Protein AF-A0A395IK95-F1 (afdb_monomer)

Solvent-accessible surface area (backbone atoms only — not comparable to full-atom values): 22994 Å² total; per-residue (Å²): 134,73,78,72,60,59,60,53,51,54,54,53,49,52,52,52,52,51,53,52,53,52,54,58,61,70,61,69,69,80,79,83,83,80,87,84,86,84,89,83,83,86,77,92,73,93,72,86,91,81,80,90,78,80,88,78,91,69,95,73,76,92,74,75,84,72,72,95,80,84,84,88,86,81,88,81,88,83,81,87,83,90,83,92,77,78,93,74,94,72,92,83,76,60,28,53,68,49,52,43,52,51,28,38,55,55,28,71,77,38,96,85,55,56,23,66,60,52,37,53,52,53,51,53,57,72,66,62,79,61,56,71,69,61,45,49,51,53,49,39,72,71,72,32,84,89,48,48,70,58,52,52,53,48,64,76,39,42,69,47,32,51,55,43,34,67,75,70,65,66,84,63,82,80,67,86,83,59,74,86,64,52,76,68,53,48,52,52,51,51,54,49,50,52,50,48,62,74,66,52,78,79,73,81,83,77,77,75,73,71,86,83,56,99,84,69,88,75,95,68,87,76,69,89,67,76,39,102,84,71,62,64,84,80,75,63,90,77,51,46,77,49,83,52,100,89,50,75,48,75,50,73,65,82,78,79,81,80,75,79,56,92,93,62,71,65,41,44,38,87,79,44,29,24,66,55,39,65,69,50,65,92,54,66,53,44,53,74,61,37,35,68,43,40,66,50,36,50,72,46,92,65,91,80,87,85,90,71,64,89,89,59,48,66,67,59,42,52,47,36,38,51,50,33,63,49,36,79,41,28,46,69,43,43,88,83,38,54,82,49,76,77,71,41,75,65,128

InterPro domains:
  IPR011545 DEAD/DEAH-box helicase domain [PF00270] (288-333)
  IPR027417 P-loop containing nucleoside triphosphate hydrolase [G3DSA:3.40.50.300] (262-347)
  IPR027417 P-loop containing nucleoside triphosphate hydrolase [SSF52540] (281-329)
  IPR041094 Brr2, N-terminal helicase PWI domain [PF18149] (96-166)
  IPR050474 Helicase Hel308/SKI2-like [PTHR47961] (183-328)

Nearest PDB structures (foldseek):
  8h6e-assembly1_5D  TM=3.690E-01  e=1.701E-11  Homo sapiens
  7bdk-assembly1_B  TM=9.097E-01  e=9.186E-06  Homo sapiens
  7bdj-assembly1_B  TM=8.813E-01  e=5.781E-06  Homo sapiens
  4f93-assembly1_B  TM=9.088E-01  e=4.385E-05  Homo sapiens
  8ro0-assembly1_B  TM=5.214E-01  e=6.406E-07  Caenorhabditis elegans

Secondary structure (DSSP, 8-state):
--THHHHHHHHHHHHHHHHHHHHHHHT-PPP---S--------------------------TTTT-------------------------S----HHHHHHHHHHHHHHSSSS-HHHHHHHHHHHHHS---HHHHHHHHHHHH-GGGHHHHHHHHHTHHHHHHHHHTT-----S-TTS----HHHHHHHHHHHHHHHHHSPPPP---------TT---S--------TTS---PPPTT-EEEE-SS-EEEEPPPPPPPPPPTT--PPBGGGS-HHHHHHTTT-SB--HHHHHHHHHHHH----------TTS-HHHHHHHHHHHHHHTTEES-TTT-TT----EE--

Organism: NCBI:txid38457

Foldseek 3Di:
DDPVVVVVVVVVVVVVVVVVVVVVVVVPDDDPDDDDDDDDDDDDDDDDPDDDDDDDDDDDDPPPPDDPDDDDDDDDDDDDDDDDDDDDDDDDQPELVVQLVVLCVLCVVDDDDHSVVLSVVLLVLLPPPDDLVVSLVVNCVSSHPVVSVVSVVCSVCSVSHNVNCVVVPPPPDPPPVDDPDDPVRVVVVVVVVVVCVVPPDDDDPPPPPDDDDPQDDDPDPPDLDADPVRDDDDADPPWDWDDDPVDIDIRHDDDDDDDQPPPQDFAACLPFALLSVVVPPPDGTDDRLLSSCLCVQAVHPDDDDDDDDPPRPVVVSVVNNVSNVQQVQWPPRRVVHRPDNDIDGND

Structure (mmCIF, N/CA/C/O backbone):
data_AF-A0A395IK95-F1
#
_entry.id   AF-A0A395IK95-F1
#
loop_
_atom_site.group_PDB
_atom_site.id
_atom_site.type_symbol
_atom_site.label_atom_id
_atom_site.label_alt_id
_atom_site.label_comp_id
_atom_site.label_asym_id
_atom_site.label_entity_id
_atom_site.label_seq_id
_atom_site.pdbx_PDB_ins_code
_atom_site.Cartn_x
_atom_site.Cartn_y
_atom_site.Cartn_z
_atom_site.occupancy
_atom_site.B_iso_or_equiv
_atom_site.auth_seq_id
_atom_site.auth_comp_id
_atom_site.auth_asym_id
_atom_site.auth_atom_id
_atom_site.pdbx_PDB_model_num
ATOM 1 N N . MET A 1 1 ? 12.702 -42.101 -49.249 1.00 47.81 1 MET A N 1
ATOM 2 C CA . MET A 1 1 ? 11.513 -42.218 -48.380 1.00 47.81 1 MET A CA 1
ATOM 3 C C . MET A 1 1 ? 10.299 -42.182 -49.287 1.00 47.81 1 MET A C 1
ATOM 5 O O . MET A 1 1 ? 10.233 -41.310 -50.141 1.00 47.81 1 MET A O 1
ATOM 9 N N . SER A 1 2 ? 9.468 -43.216 -49.223 1.00 43.00 2 SER A N 1
ATOM 10 C CA . SER A 1 2 ? 8.470 -43.549 -50.244 1.00 43.00 2 SER A CA 1
ATOM 11 C C . SER A 1 2 ? 7.264 -42.591 -50.210 1.00 43.00 2 SER A C 1
ATOM 13 O O . SER A 1 2 ? 6.797 -42.281 -49.118 1.00 43.00 2 SER A O 1
ATOM 15 N N . PRO A 1 3 ? 6.710 -42.171 -51.362 1.00 55.38 3 PRO A N 1
ATOM 16 C CA . PRO A 1 3 ? 5.578 -41.231 -51.451 1.00 55.38 3 PRO A CA 1
ATOM 17 C C . PRO A 1 3 ? 4.252 -41.755 -50.861 1.00 55.38 3 PRO A C 1
ATOM 19 O O . PRO A 1 3 ? 3.306 -40.996 -50.695 1.00 55.38 3 PRO A O 1
ATOM 22 N N . SER A 1 4 ? 4.185 -43.031 -50.480 1.00 56.72 4 SER A N 1
ATOM 23 C CA . SER A 1 4 ? 2.992 -43.695 -49.941 1.00 56.72 4 SER A CA 1
ATOM 24 C C . SER A 1 4 ? 2.589 -43.264 -48.522 1.00 56.72 4 SER A C 1
ATOM 26 O O . SER A 1 4 ? 1.492 -43.588 -48.078 1.00 56.72 4 SER A O 1
ATOM 28 N N . THR A 1 5 ? 3.457 -42.577 -47.771 1.00 58.00 5 THR A N 1
ATOM 29 C CA . THR A 1 5 ? 3.150 -42.153 -46.390 1.00 58.00 5 THR A CA 1
ATOM 30 C C . THR A 1 5 ? 2.396 -40.827 -46.315 1.00 58.00 5 THR A C 1
ATOM 32 O O . THR A 1 5 ? 1.686 -40.606 -45.339 1.00 58.00 5 THR A O 1
ATOM 35 N N . LEU A 1 6 ? 2.533 -39.959 -47.326 1.00 56.84 6 LEU A N 1
ATOM 36 C CA . LEU A 1 6 ? 1.849 -38.660 -47.375 1.00 56.84 6 LEU A CA 1
ATOM 37 C C . LEU A 1 6 ? 0.362 -38.825 -47.715 1.00 56.84 6 LEU A C 1
ATOM 39 O O . LEU A 1 6 ? -0.476 -38.281 -47.003 1.00 56.84 6 LEU A O 1
ATOM 43 N N . ASP A 1 7 ? 0.038 -39.691 -48.680 1.00 65.94 7 ASP A N 1
ATOM 44 C CA . ASP A 1 7 ? -1.351 -40.051 -49.020 1.00 65.94 7 ASP A CA 1
ATOM 45 C C . ASP A 1 7 ? -2.121 -40.602 -47.806 1.00 65.94 7 ASP A C 1
ATOM 47 O O . ASP A 1 7 ? -3.286 -40.287 -47.578 1.00 65.94 7 ASP A O 1
ATOM 51 N N . SER A 1 8 ? -1.453 -41.400 -46.967 1.00 73.25 8 SER A N 1
ATOM 52 C CA . SER A 1 8 ? -2.062 -41.968 -45.757 1.00 73.25 8 SER A CA 1
ATOM 53 C C . SER A 1 8 ? -2.429 -40.892 -44.726 1.00 73.25 8 SER A C 1
ATOM 55 O O . SER A 1 8 ? -3.475 -40.979 -44.082 1.00 73.25 8 SER A O 1
ATOM 57 N N . ALA A 1 9 ? -1.600 -39.853 -44.587 1.00 77.50 9 ALA A N 1
ATOM 58 C CA . ALA A 1 9 ? -1.856 -38.750 -43.665 1.00 77.50 9 ALA A CA 1
ATOM 59 C C . ALA A 1 9 ? -3.003 -37.850 -44.155 1.00 77.50 9 ALA A C 1
ATOM 61 O O . ALA A 1 9 ? -3.848 -37.439 -43.356 1.00 77.50 9 ALA A O 1
ATOM 62 N N . GLU A 1 10 ? -3.082 -37.597 -45.463 1.00 77.94 10 GLU A N 1
ATOM 63 C CA . GLU A 1 10 ? -4.167 -36.813 -46.062 1.00 77.94 10 GLU A CA 1
ATOM 64 C C . GLU A 1 10 ? -5.523 -37.511 -45.914 1.00 77.94 10 GLU A C 1
ATOM 66 O O . GLU A 1 10 ? -6.506 -36.880 -45.519 1.00 77.94 10 GLU A O 1
ATOM 71 N N . VAL A 1 11 ? -5.572 -38.830 -46.128 1.00 84.19 11 VAL A N 1
ATOM 72 C CA . VAL A 1 11 ? -6.795 -39.626 -45.942 1.00 84.19 11 VAL A CA 1
ATOM 73 C C . VAL A 1 11 ? -7.242 -39.633 -44.475 1.00 84.19 11 VAL A C 1
ATOM 75 O O . VAL A 1 11 ? -8.433 -39.491 -44.190 1.00 84.19 11 VAL A O 1
ATOM 78 N N . GLN A 1 12 ? -6.305 -39.740 -43.526 1.00 83.75 12 GLN A N 1
ATOM 79 C CA . GLN A 1 12 ? -6.620 -39.676 -42.093 1.00 83.75 12 GLN A CA 1
ATOM 80 C C . GLN A 1 12 ? -7.169 -38.306 -41.681 1.00 83.75 12 GLN A C 1
ATOM 82 O O . GLN A 1 12 ? -8.135 -38.229 -40.918 1.00 83.75 12 GLN A O 1
ATOM 87 N N . TRP A 1 13 ? -6.593 -37.227 -42.210 1.00 82.06 13 TRP A N 1
ATOM 88 C CA . TRP A 1 13 ? -7.052 -35.871 -41.932 1.00 82.06 13 TRP A CA 1
ATOM 89 C C . TRP A 1 13 ? -8.446 -35.602 -42.514 1.00 82.06 13 TRP A C 1
ATOM 91 O O . TRP A 1 13 ? -9.318 -35.076 -41.819 1.00 82.06 13 TRP A O 1
ATOM 101 N N . GLN A 1 14 ? -8.705 -36.039 -43.750 1.00 88.62 14 GLN A N 1
ATOM 102 C CA . GLN A 1 14 ? -10.030 -35.917 -44.367 1.00 88.62 14 GLN A CA 1
ATOM 103 C C . GLN A 1 14 ? -11.101 -36.692 -43.587 1.00 88.62 14 GLN A C 1
ATOM 105 O O . GLN A 1 14 ? -12.208 -36.183 -43.394 1.00 88.62 14 GLN A O 1
ATOM 110 N N . ALA A 1 15 ? -10.768 -37.883 -43.079 1.00 89.44 15 ALA A N 1
ATOM 111 C CA . ALA A 1 15 ? -11.672 -38.673 -42.248 1.00 89.44 15 ALA A CA 1
ATOM 112 C C . ALA A 1 15 ? -12.005 -37.974 -40.914 1.00 89.44 15 ALA A C 1
ATOM 114 O O . ALA A 1 15 ? -13.172 -37.931 -40.519 1.00 89.44 15 ALA A O 1
ATOM 115 N N . GLN A 1 16 ? -11.014 -37.371 -40.245 1.00 87.62 16 GLN A N 1
ATOM 116 C CA . GLN A 1 16 ? -11.242 -36.601 -39.013 1.00 87.62 16 GLN A CA 1
ATOM 117 C C . GLN A 1 16 ? -12.107 -35.360 -39.254 1.00 87.62 16 GLN A C 1
ATOM 119 O O . GLN A 1 16 ? -13.012 -35.069 -38.472 1.00 87.62 16 GLN A O 1
ATOM 124 N N . LEU A 1 17 ? -11.873 -34.650 -40.358 1.00 89.69 17 LEU A N 1
ATOM 125 C CA 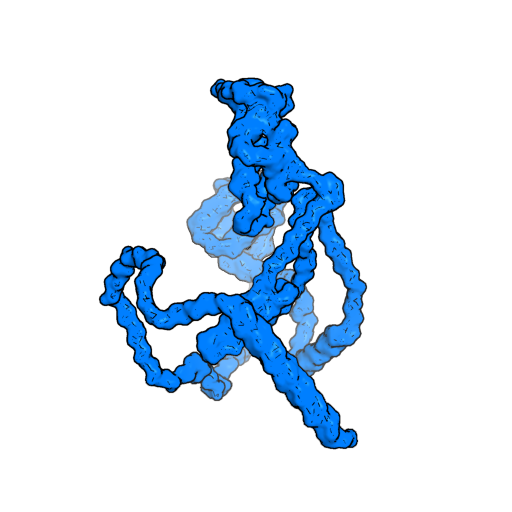. LEU A 1 17 ? -12.637 -33.457 -40.714 1.00 89.69 17 LEU A CA 1
ATOM 126 C C . LEU A 1 17 ? -14.100 -33.802 -41.033 1.00 89.69 17 LEU A C 1
ATOM 128 O O . LEU A 1 17 ? -15.011 -33.082 -40.618 1.00 89.69 17 LEU A O 1
ATOM 132 N N . ALA A 1 18 ? -14.341 -34.925 -41.715 1.00 89.00 18 ALA A N 1
ATOM 133 C CA . ALA A 1 18 ? -15.688 -35.432 -41.962 1.00 89.00 18 ALA A CA 1
ATOM 134 C C . ALA A 1 18 ? -16.415 -35.800 -40.655 1.00 89.00 18 ALA A C 1
ATOM 136 O O . ALA A 1 18 ? -17.564 -35.398 -40.472 1.00 89.00 18 ALA A O 1
ATOM 137 N N . ALA A 1 19 ? -15.731 -36.473 -39.722 1.00 88.75 19 ALA A N 1
ATOM 138 C CA . ALA A 1 19 ? -16.282 -36.823 -38.411 1.00 88.75 19 ALA A CA 1
ATOM 139 C C . ALA A 1 19 ? -16.603 -35.587 -37.547 1.00 88.75 19 ALA A C 1
ATOM 141 O O . ALA A 1 19 ? -17.621 -35.540 -36.858 1.00 88.75 19 ALA A O 1
ATOM 142 N N . MET A 1 20 ? -15.770 -34.544 -37.611 1.00 82.88 20 MET A N 1
ATOM 143 C CA . MET A 1 20 ? -16.030 -33.285 -36.909 1.00 82.88 20 MET A CA 1
ATOM 144 C C . MET A 1 20 ? -17.244 -32.548 -37.496 1.00 82.88 20 MET A C 1
ATOM 146 O O . MET A 1 20 ? -18.060 -32.004 -36.751 1.00 82.88 20 MET A O 1
ATOM 150 N N . LYS A 1 21 ? -17.401 -32.554 -38.827 1.00 83.62 21 LYS A N 1
ATOM 151 C CA . LYS A 1 21 ? -18.566 -31.960 -39.501 1.00 83.62 21 LYS A CA 1
ATOM 152 C C . LYS A 1 21 ? -19.865 -32.697 -39.179 1.00 83.62 21 LYS A C 1
ATOM 154 O O . LYS A 1 21 ? -20.878 -32.031 -38.979 1.00 83.62 21 LYS A O 1
ATOM 159 N N . SER A 1 22 ? -19.848 -34.029 -39.094 1.00 85.69 22 SER A N 1
ATOM 160 C CA . SER A 1 22 ? -21.034 -34.789 -38.678 1.00 85.69 22 SER A CA 1
ATOM 161 C C . SER A 1 22 ? -21.400 -34.509 -37.220 1.00 85.69 22 SER A C 1
ATOM 163 O O . SER A 1 22 ? -22.566 -34.263 -36.936 1.00 85.69 22 SER A O 1
ATOM 165 N N . ALA A 1 23 ? -20.414 -34.427 -36.318 1.00 81.00 23 ALA A N 1
ATOM 166 C CA . ALA A 1 23 ? -20.655 -34.079 -34.915 1.00 81.00 23 ALA A CA 1
ATOM 167 C C . ALA A 1 23 ? -21.243 -32.663 -34.749 1.00 81.00 23 ALA A C 1
ATOM 169 O O . ALA A 1 23 ? -22.158 -32.452 -33.956 1.00 81.00 23 ALA A O 1
ATOM 170 N N . LEU A 1 24 ? -20.768 -31.687 -35.533 1.00 74.94 24 LEU A N 1
ATOM 171 C CA . LEU A 1 24 ? -21.326 -30.329 -35.549 1.00 74.94 24 LEU A CA 1
ATOM 172 C C . LEU A 1 24 ? -22.762 -30.281 -36.087 1.00 74.94 24 LEU A C 1
ATOM 174 O O . LEU A 1 24 ? -23.562 -29.484 -35.600 1.00 74.94 24 LEU A O 1
ATOM 178 N N . ALA A 1 25 ? -23.098 -31.129 -37.063 1.00 77.25 25 ALA A N 1
ATOM 179 C CA . ALA A 1 25 ? -24.461 -31.242 -37.576 1.00 77.25 25 ALA A CA 1
ATOM 180 C C . ALA A 1 25 ? -25.417 -31.882 -36.550 1.00 77.25 25 ALA A C 1
ATOM 182 O O . ALA A 1 25 ? -26.569 -31.466 -36.449 1.00 77.25 25 ALA A O 1
ATOM 183 N N . GLU A 1 26 ? -24.939 -32.839 -35.748 1.00 78.00 26 GLU A N 1
ATOM 184 C CA . GLU A 1 26 ? -25.716 -33.449 -34.658 1.00 78.00 26 GLU A CA 1
ATOM 185 C C . GLU A 1 26 ? -26.013 -32.471 -33.510 1.00 78.00 26 GLU A C 1
ATOM 187 O O . GLU A 1 26 ? -27.042 -32.590 -32.847 1.00 78.00 26 GLU A O 1
ATOM 192 N N . LEU A 1 27 ? -25.153 -31.470 -33.300 1.00 74.12 27 LEU A N 1
ATOM 193 C CA . LEU A 1 27 ? -25.285 -30.487 -32.219 1.00 74.12 27 LEU A CA 1
ATOM 194 C C . LEU A 1 27 ? -26.405 -29.447 -32.422 1.00 74.12 27 LEU A C 1
ATOM 196 O O . LEU A 1 27 ? -26.653 -28.673 -31.502 1.00 74.12 27 LEU A O 1
ATOM 200 N N . ASN A 1 28 ? -27.092 -29.441 -33.576 1.00 64.44 28 ASN A N 1
ATOM 201 C CA . ASN A 1 28 ? -28.331 -28.693 -33.867 1.00 64.44 28 ASN A CA 1
ATOM 202 C C . ASN A 1 28 ? -28.391 -27.271 -33.253 1.00 64.44 28 ASN A C 1
ATOM 204 O O . ASN A 1 28 ? -29.378 -26.863 -32.635 1.00 64.44 28 ASN A O 1
ATOM 208 N N . LEU A 1 29 ? -27.293 -26.521 -33.390 1.00 65.44 29 LEU A N 1
ATOM 209 C CA . LEU A 1 29 ? -27.162 -25.161 -32.868 1.00 65.44 29 LEU A CA 1
ATOM 210 C C . LEU A 1 29 ? -28.092 -24.206 -33.642 1.00 65.44 29 LEU A C 1
ATOM 212 O O . LEU A 1 29 ? -28.213 -24.334 -34.864 1.00 65.44 29 LEU A O 1
ATOM 216 N N . PRO A 1 30 ? -28.739 -23.232 -32.974 1.00 57.22 30 PRO A N 1
ATOM 217 C CA . PRO A 1 30 ? -29.652 -22.317 -33.648 1.00 57.22 30 PRO A CA 1
ATOM 218 C C . PRO A 1 30 ? -28.901 -21.462 -34.684 1.00 57.22 30 PRO A C 1
ATOM 220 O O . PRO A 1 30 ? -27.768 -21.038 -34.428 1.00 57.22 30 PRO A O 1
ATOM 223 N N . PRO A 1 31 ? -29.506 -21.182 -35.854 1.00 53.56 31 PRO A N 1
ATOM 224 C CA . PRO A 1 31 ? -28.841 -20.425 -36.902 1.00 53.56 31 PRO A CA 1
ATOM 225 C C . PRO A 1 31 ? -28.572 -18.999 -36.420 1.00 53.56 31 PRO A C 1
ATOM 227 O O . PRO A 1 31 ? -29.470 -18.299 -35.948 1.00 53.56 31 PRO A O 1
ATOM 230 N N . LYS A 1 32 ? -27.320 -18.553 -36.554 1.00 50.53 32 L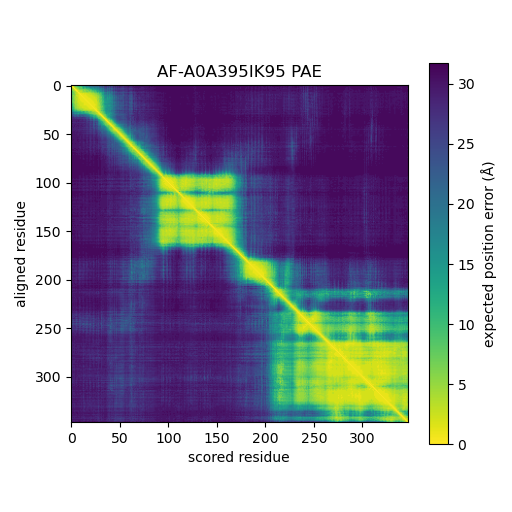YS A N 1
ATOM 231 C CA . LYS A 1 32 ? -26.932 -17.165 -36.303 1.00 50.53 32 LYS A CA 1
ATOM 232 C C . LYS A 1 32 ? -27.651 -16.287 -37.333 1.00 50.53 32 LYS A C 1
ATOM 234 O O . LYS A 1 32 ? -27.284 -16.270 -38.505 1.00 50.53 32 LYS A O 1
ATOM 239 N N . SER A 1 33 ? -28.716 -15.626 -36.882 1.00 40.69 33 SER A N 1
ATOM 240 C CA . SER A 1 33 ? -29.540 -14.703 -37.661 1.00 40.69 33 SER A CA 1
ATOM 241 C C . SER A 1 33 ? -28.665 -13.665 -38.358 1.00 40.69 33 SER A C 1
ATOM 243 O O . SER A 1 33 ? -28.023 -12.841 -37.707 1.00 40.69 33 SER A O 1
ATOM 245 N N . THR A 1 34 ? -28.650 -13.703 -39.686 1.00 45.66 34 THR A N 1
ATOM 246 C CA . THR A 1 34 ? -28.212 -12.587 -40.520 1.00 45.66 34 THR A CA 1
ATOM 247 C C . THR A 1 34 ? -29.443 -11.722 -40.804 1.00 45.66 34 THR A C 1
ATOM 249 O O . THR A 1 34 ? -30.455 -12.224 -41.281 1.00 45.66 34 THR A O 1
ATOM 252 N N . ASN A 1 35 ? -29.325 -10.429 -40.479 1.00 38.91 35 ASN A N 1
ATOM 253 C CA . ASN A 1 35 ? -30.275 -9.317 -40.655 1.00 38.91 35 ASN A CA 1
ATOM 254 C C . ASN A 1 35 ? -31.437 -9.152 -39.652 1.00 38.91 35 ASN A C 1
ATOM 256 O O . ASN A 1 35 ? -32.404 -9.904 -39.662 1.00 38.91 35 ASN A O 1
ATOM 260 N N . GLY A 1 36 ? -31.390 -8.035 -38.901 1.00 33.19 36 GLY A N 1
ATOM 261 C CA . GLY A 1 36 ? -32.594 -7.286 -38.506 1.00 33.19 36 GLY A CA 1
ATOM 262 C C . GLY A 1 36 ? -32.818 -6.979 -37.016 1.00 33.19 36 GLY A C 1
ATOM 263 O O . GLY A 1 36 ? -33.763 -7.492 -36.441 1.00 33.19 36 GLY A O 1
ATOM 264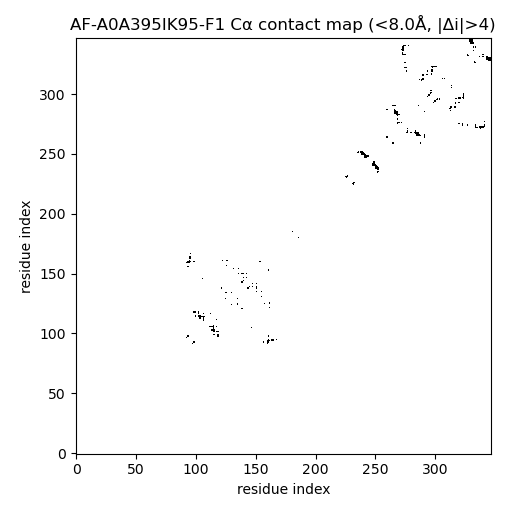 N N . GLY A 1 37 ? -31.993 -6.100 -36.429 1.00 35.78 37 GLY A N 1
ATOM 265 C CA . GLY A 1 37 ? -32.367 -5.074 -35.432 1.00 35.78 37 GLY A CA 1
ATOM 266 C C . GLY A 1 37 ? -33.107 -5.441 -34.131 1.00 35.78 37 GLY A C 1
ATOM 267 O O . GLY A 1 37 ? -34.331 -5.510 -34.110 1.00 35.78 37 GLY A O 1
ATOM 268 N N . SER A 1 38 ? -32.385 -5.430 -33.000 1.00 31.03 38 SER A N 1
ATOM 269 C CA . SER A 1 38 ? -32.904 -4.873 -31.735 1.00 31.03 38 SER A CA 1
ATOM 270 C C . SER A 1 38 ? -31.778 -4.452 -30.772 1.00 31.03 38 SER A C 1
ATOM 272 O O . SER A 1 38 ? -31.172 -5.288 -30.113 1.00 31.03 38 SER A O 1
ATOM 274 N N . ARG A 1 39 ? -31.571 -3.127 -30.706 1.00 40.34 39 ARG A N 1
ATOM 275 C CA . ARG 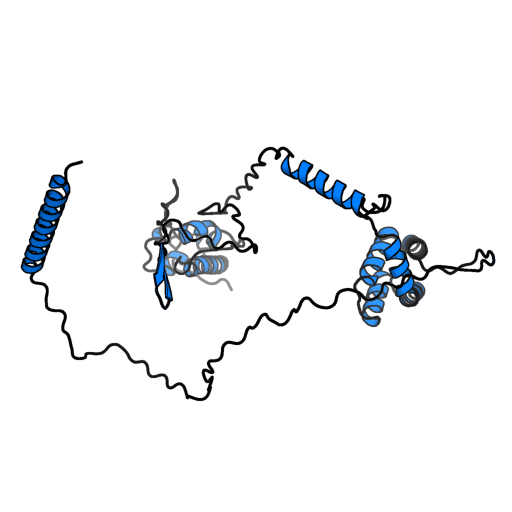A 1 39 ? -31.197 -2.263 -29.562 1.00 40.34 39 ARG A CA 1
ATOM 276 C C . ARG A 1 39 ? -30.129 -2.729 -28.555 1.00 40.34 39 ARG A C 1
ATOM 278 O O . ARG A 1 39 ? -30.424 -3.499 -27.645 1.00 40.34 39 ARG A O 1
ATOM 285 N N . SER A 1 40 ? -28.992 -2.027 -28.560 1.00 31.17 40 SER A N 1
ATOM 286 C CA . SER A 1 40 ? -28.229 -1.725 -27.341 1.00 31.17 40 SER A CA 1
ATOM 287 C C . SER A 1 40 ? -27.658 -0.299 -27.386 1.00 31.17 40 SER A C 1
ATOM 289 O O . SER A 1 40 ? -26.694 -0.049 -28.095 1.00 31.17 40 SER A O 1
ATOM 291 N N . TYR A 1 41 ? -28.300 0.584 -26.615 1.00 34.41 41 TYR A N 1
ATOM 292 C CA . TYR A 1 41 ? -27.775 1.796 -25.966 1.00 34.41 41 TYR A CA 1
ATOM 293 C C . TYR A 1 41 ? -26.946 2.785 -26.816 1.00 34.41 41 TYR A C 1
ATOM 295 O O . TYR A 1 41 ? -25.728 2.854 -26.685 1.00 34.41 41 TYR A O 1
ATOM 303 N N . ASP A 1 42 ? -27.645 3.603 -27.610 1.00 33.00 42 ASP A N 1
ATOM 304 C CA . ASP A 1 42 ? -27.180 4.948 -27.970 1.00 33.00 42 ASP A CA 1
ATOM 305 C C . ASP A 1 42 ? -27.250 5.848 -26.726 1.00 33.00 42 ASP A C 1
ATOM 307 O O . ASP A 1 42 ? -28.295 5.950 -26.076 1.00 33.00 42 ASP A O 1
ATOM 311 N N . ILE A 1 43 ? -26.128 6.486 -26.399 1.00 37.03 43 ILE A N 1
ATOM 312 C CA . ILE A 1 43 ? -26.098 7.785 -25.730 1.00 37.03 43 ILE A CA 1
ATOM 313 C C . ILE A 1 43 ? -25.770 8.782 -26.839 1.00 37.03 43 ILE A C 1
ATOM 315 O O . ILE A 1 43 ? -24.676 8.744 -27.400 1.00 37.03 43 ILE A O 1
ATOM 319 N N . ASP A 1 44 ? -26.739 9.645 -27.127 1.00 36.41 44 ASP A N 1
ATOM 320 C CA . ASP A 1 44 ? -26.573 10.871 -27.894 1.00 36.41 44 ASP A CA 1
ATOM 321 C C . ASP A 1 44 ? -25.552 11.780 -27.189 1.00 36.41 44 ASP A C 1
ATOM 323 O O . ASP A 1 44 ? -25.773 12.218 -26.054 1.00 36.41 44 ASP A O 1
ATOM 327 N N . VAL A 1 45 ? -24.438 12.074 -27.859 1.00 34.84 45 VAL A N 1
ATOM 328 C CA . VAL A 1 45 ? -23.621 13.258 -27.577 1.00 34.84 45 VAL A CA 1
ATOM 329 C C . VAL A 1 45 ? -23.325 13.911 -28.922 1.00 34.84 45 VAL A C 1
ATOM 331 O O . VAL A 1 45 ? -22.477 13.429 -29.671 1.00 34.84 45 VAL A O 1
ATOM 334 N N . ASP A 1 46 ? -24.067 14.972 -29.235 1.00 34.25 46 ASP A N 1
ATOM 335 C CA . ASP A 1 46 ? -23.741 15.899 -30.317 1.00 34.25 46 ASP A CA 1
ATOM 336 C C . ASP A 1 46 ? -22.374 16.531 -30.018 1.00 34.25 46 ASP A C 1
ATOM 338 O O . ASP A 1 46 ? -22.212 17.246 -29.025 1.00 34.25 46 ASP A O 1
ATOM 342 N N . PHE A 1 47 ? -21.386 16.243 -30.861 1.00 34.25 47 PHE A N 1
ATOM 343 C CA . PHE A 1 47 ? -20.157 17.021 -30.950 1.00 34.25 47 PHE A CA 1
ATOM 344 C C . PHE A 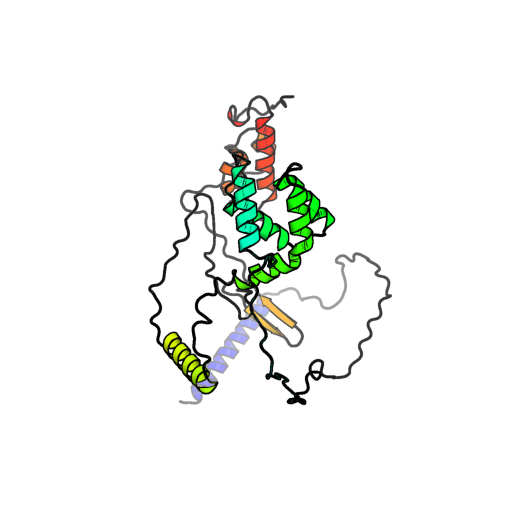1 47 ? -20.255 17.859 -32.222 1.00 34.25 47 PHE A C 1
ATOM 346 O O . PHE A 1 47 ? -20.343 17.302 -33.314 1.00 34.25 47 PHE A O 1
ATOM 353 N N . ASP A 1 48 ? -20.290 19.181 -32.049 1.00 35.34 48 ASP A N 1
ATOM 354 C CA . ASP A 1 48 ? -20.207 20.159 -33.132 1.00 35.34 48 ASP A CA 1
ATOM 355 C C . ASP A 1 48 ? -18.935 19.907 -33.965 1.00 35.34 48 ASP A C 1
ATOM 357 O O . ASP A 1 48 ? -17.816 19.910 -33.445 1.00 35.34 48 ASP A O 1
ATOM 361 N N . ASP A 1 49 ? -19.141 19.664 -35.261 1.00 38.81 49 ASP A N 1
ATOM 362 C CA . ASP A 1 49 ? -18.126 19.624 -36.314 1.00 38.81 49 ASP A CA 1
ATOM 363 C C . ASP A 1 49 ? -17.622 21.051 -36.568 1.00 38.81 49 ASP A C 1
ATOM 365 O O . ASP A 1 49 ? -18.231 21.780 -37.341 1.00 38.81 49 ASP A O 1
ATOM 369 N N . ASP A 1 50 ? -16.516 21.440 -35.936 1.00 39.97 50 ASP A N 1
ATOM 370 C CA . ASP A 1 50 ? -15.667 22.561 -36.359 1.00 39.97 50 ASP A CA 1
ATOM 371 C C . ASP A 1 50 ? -14.251 22.346 -35.793 1.00 39.97 50 ASP A C 1
ATOM 373 O O . ASP A 1 50 ? -13.849 22.998 -34.839 1.00 39.97 50 ASP A O 1
ATOM 377 N N . ASP A 1 51 ? -13.496 21.395 -36.350 1.00 35.31 51 ASP A N 1
ATOM 378 C CA . ASP A 1 51 ? -12.026 21.454 -36.374 1.00 35.31 51 ASP A CA 1
ATOM 379 C C . ASP A 1 51 ? -11.506 20.562 -37.512 1.00 35.31 51 ASP A C 1
ATOM 381 O O . ASP A 1 51 ? -11.168 19.382 -37.385 1.00 35.31 51 ASP A O 1
ATOM 385 N N . GLU A 1 52 ? -11.494 21.180 -38.684 1.00 41.78 52 GLU A N 1
ATOM 386 C CA . GLU A 1 52 ? -10.911 20.711 -39.928 1.00 41.78 52 GLU A CA 1
ATOM 387 C C . GLU A 1 52 ? -9.395 20.474 -39.771 1.00 41.78 52 GLU A C 1
ATOM 389 O O . GLU A 1 52 ? -8.597 21.407 -39.806 1.00 41.78 52 GLU A O 1
ATOM 394 N N . PHE A 1 53 ? -8.963 19.211 -39.677 1.00 33.31 53 PHE A N 1
ATOM 395 C CA . PHE A 1 53 ? -7.609 18.825 -40.091 1.00 33.31 53 PHE A CA 1
ATOM 396 C C . PHE A 1 53 ? -7.682 17.913 -41.312 1.00 33.31 53 PHE A C 1
ATOM 398 O O . PHE A 1 53 ? -7.764 16.687 -41.248 1.00 33.31 53 PHE A O 1
ATOM 405 N N . THR A 1 54 ? -7.683 18.588 -42.457 1.00 36.69 54 THR A N 1
ATOM 406 C CA . THR A 1 54 ? -7.541 18.031 -43.796 1.00 36.69 54 THR A CA 1
ATOM 407 C C . THR A 1 54 ? -6.289 17.157 -43.929 1.00 36.69 54 THR A C 1
ATOM 409 O O . THR A 1 54 ? -5.170 17.532 -43.574 1.00 36.69 54 THR A O 1
ATOM 412 N N . SER A 1 55 ? -6.495 15.965 -44.484 1.00 40.59 55 SER A N 1
ATOM 413 C CA . SER A 1 55 ? -5.465 15.065 -44.984 1.00 40.59 55 SER A CA 1
ATOM 414 C C . SER A 1 55 ? -4.848 15.615 -46.278 1.00 40.59 55 SER A C 1
ATOM 416 O O . SER A 1 55 ? -5.522 15.672 -47.307 1.00 40.59 55 SER A O 1
ATOM 418 N N . GLY A 1 56 ? -3.554 15.943 -46.254 1.00 31.52 56 GLY A N 1
ATOM 419 C CA . GLY A 1 56 ? -2.759 16.305 -47.431 1.00 31.52 56 GLY A CA 1
ATOM 420 C C . GLY A 1 56 ? -1.603 15.332 -47.648 1.00 31.52 56 GLY A C 1
ATOM 421 O O . GLY A 1 56 ? -0.562 15.428 -47.013 1.00 31.52 56 GLY A O 1
ATOM 422 N N . ASN A 1 57 ? -1.804 14.381 -48.553 1.00 40.38 57 ASN A N 1
ATOM 423 C CA . ASN A 1 57 ? -0.829 13.402 -49.013 1.00 40.38 57 ASN A CA 1
ATOM 424 C C . ASN A 1 57 ? 0.263 14.063 -49.882 1.00 40.38 57 ASN A C 1
ATOM 426 O O . ASN A 1 57 ? -0.008 14.397 -51.033 1.00 40.38 57 ASN A O 1
ATOM 430 N N . SER A 1 58 ? 1.495 14.179 -49.382 1.00 37.38 58 SER A N 1
ATOM 431 C CA . SER A 1 58 ? 2.712 14.245 -50.206 1.00 37.38 58 SER A CA 1
ATOM 432 C C . SER A 1 58 ? 3.897 13.765 -49.373 1.00 37.38 58 SER A C 1
ATOM 434 O O . SER A 1 58 ? 4.092 14.241 -48.260 1.00 37.38 58 SER A O 1
ATOM 436 N N . GLY A 1 59 ? 4.646 12.790 -49.890 1.00 48.44 59 GLY A N 1
ATOM 437 C CA . GLY A 1 59 ? 5.901 12.362 -49.283 1.00 48.44 59 GLY A CA 1
ATOM 438 C C . GLY A 1 59 ? 6.897 13.513 -49.319 1.00 48.44 59 GLY A C 1
ATOM 439 O O . GLY A 1 59 ? 7.172 14.034 -50.398 1.00 48.44 59 GLY A O 1
ATOM 440 N N . ASP A 1 60 ? 7.371 13.915 -48.147 1.00 35.88 60 ASP A N 1
ATOM 441 C CA . ASP A 1 60 ? 8.508 14.812 -47.991 1.00 35.88 60 ASP A CA 1
ATOM 442 C C . ASP A 1 60 ? 9.219 14.469 -46.675 1.00 35.88 60 ASP A C 1
ATOM 444 O O . ASP A 1 60 ? 8.586 14.257 -45.633 1.00 35.88 60 ASP A O 1
ATOM 448 N N . ASP A 1 61 ? 10.530 14.299 -46.773 1.00 45.19 61 ASP A N 1
ATOM 449 C CA . ASP A 1 61 ? 11.412 13.721 -45.770 1.00 45.19 61 ASP A CA 1
ATOM 450 C C . ASP A 1 61 ? 11.663 14.699 -44.613 1.00 45.19 61 ASP A C 1
ATOM 452 O O . ASP A 1 61 ? 12.350 15.708 -44.736 1.00 45.19 61 ASP A O 1
ATOM 456 N N . VAL A 1 62 ? 11.154 14.367 -43.424 1.00 53.56 62 VAL A N 1
ATOM 457 C CA . VAL A 1 62 ? 11.292 15.192 -42.204 1.00 53.56 62 VAL A CA 1
ATOM 458 C C . VAL A 1 62 ? 12.729 15.201 -41.635 1.00 53.56 62 VAL A C 1
ATOM 460 O O . VAL A 1 62 ? 13.008 15.920 -40.678 1.00 53.56 62 VAL A O 1
ATOM 463 N N . TRP A 1 63 ? 13.672 14.447 -42.213 1.00 46.59 63 TRP A N 1
ATOM 464 C CA . TRP A 1 63 ? 15.046 14.324 -41.696 1.00 46.59 63 TRP A CA 1
ATOM 465 C C . TRP A 1 63 ? 16.153 14.803 -42.645 1.00 46.59 63 TRP A C 1
ATOM 467 O O . TRP A 1 63 ? 17.324 14.618 -42.328 1.00 46.59 63 TRP A O 1
ATOM 477 N N . ASP A 1 64 ? 15.813 15.502 -43.729 1.00 46.25 64 ASP A N 1
ATOM 478 C CA . ASP A 1 64 ? 16.786 16.018 -44.711 1.00 46.25 64 ASP A CA 1
ATOM 479 C C . ASP A 1 64 ? 17.396 17.396 -44.348 1.00 46.25 64 ASP A C 1
ATOM 481 O O . ASP A 1 64 ? 17.987 18.072 -45.185 1.00 46.25 64 ASP A O 1
ATOM 485 N N . PHE A 1 65 ? 17.293 17.838 -43.085 1.00 41.00 65 PHE A N 1
ATOM 486 C CA . PHE A 1 65 ? 17.802 19.150 -42.633 1.00 41.00 65 PHE A CA 1
ATOM 487 C C . PHE A 1 65 ? 19.202 19.122 -41.984 1.00 41.00 65 PHE A C 1
ATOM 489 O O . PHE A 1 65 ? 19.640 20.111 -41.404 1.00 41.00 65 PHE A O 1
ATOM 496 N N . ILE A 1 66 ? 19.955 18.026 -42.064 1.00 36.97 66 ILE A N 1
ATOM 497 C CA . ILE A 1 66 ? 21.374 18.064 -41.675 1.00 36.97 66 ILE A CA 1
ATOM 498 C C . ILE A 1 66 ? 22.196 17.516 -42.833 1.00 36.97 66 ILE A C 1
ATOM 500 O O . ILE A 1 66 ? 22.594 16.356 -42.843 1.00 36.97 66 ILE A O 1
ATOM 504 N N . SER A 1 67 ? 22.391 18.362 -43.843 1.00 39.88 67 SER A N 1
ATOM 505 C CA . SER A 1 67 ? 23.372 18.133 -44.896 1.00 39.88 67 SER A CA 1
ATOM 506 C C . SER A 1 67 ? 24.781 18.232 -44.305 1.00 39.88 67 SER A C 1
ATOM 508 O O . SER A 1 67 ? 25.174 19.285 -43.801 1.00 39.88 67 SER A O 1
ATOM 510 N N . ASP A 1 68 ? 25.522 17.128 -44.386 1.00 45.97 68 ASP A N 1
ATOM 511 C CA . ASP A 1 68 ? 26.982 17.073 -44.285 1.00 45.97 68 ASP A CA 1
ATOM 512 C C . ASP A 1 68 ? 27.592 17.887 -45.439 1.00 45.97 68 ASP A C 1
ATOM 514 O O . ASP A 1 68 ? 27.863 17.337 -46.500 1.00 45.97 68 ASP A O 1
ATOM 518 N N . GLU A 1 69 ? 27.765 19.195 -45.261 1.00 44.72 69 GLU A N 1
ATOM 519 C CA . GLU A 1 69 ? 28.615 20.048 -46.102 1.00 44.72 69 GLU A CA 1
ATOM 520 C C . GLU A 1 69 ? 28.817 21.387 -45.376 1.00 44.72 69 GLU A C 1
ATOM 522 O O . GLU A 1 69 ? 27.980 22.278 -45.463 1.00 44.72 69 GLU A O 1
ATOM 527 N N . ASP A 1 70 ? 29.863 21.449 -44.544 1.00 34.78 70 ASP A N 1
ATOM 528 C CA . ASP A 1 70 ? 30.757 22.603 -44.332 1.00 34.78 70 ASP A CA 1
ATOM 529 C C . ASP A 1 70 ? 31.664 22.312 -43.118 1.00 34.78 70 ASP A C 1
ATOM 531 O O . ASP A 1 70 ? 31.469 22.806 -42.005 1.00 34.78 70 ASP A O 1
ATOM 535 N N . ASP A 1 71 ? 32.672 21.465 -43.344 1.00 39.22 71 ASP A N 1
ATOM 536 C CA . ASP A 1 71 ? 33.899 21.477 -42.548 1.00 39.22 71 ASP A CA 1
ATOM 537 C C . ASP A 1 71 ? 34.802 22.630 -43.032 1.00 39.22 71 ASP A C 1
ATOM 539 O O . ASP A 1 71 ? 34.869 22.938 -44.222 1.00 39.22 71 ASP A O 1
ATOM 543 N N . ASP A 1 72 ? 35.553 23.185 -42.077 1.00 38.28 72 ASP A N 1
ATOM 544 C CA . ASP A 1 72 ? 36.729 24.056 -42.219 1.00 38.28 72 ASP A CA 1
ATOM 545 C C . ASP A 1 72 ? 36.519 25.560 -42.453 1.00 38.28 72 ASP A C 1
ATOM 547 O O . ASP A 1 72 ? 36.710 26.027 -43.566 1.00 38.28 72 ASP A O 1
ATOM 551 N N . LEU A 1 73 ? 36.383 26.356 -41.374 1.00 32.62 73 LEU A N 1
ATOM 552 C CA . LEU A 1 73 ? 37.113 27.636 -41.245 1.00 32.62 73 LEU A CA 1
ATOM 553 C C . LEU A 1 73 ? 37.399 28.045 -39.776 1.00 32.62 73 LEU A C 1
ATOM 555 O O . LEU A 1 73 ? 36.546 28.531 -39.044 1.00 32.62 73 LEU A O 1
ATOM 559 N N . SER A 1 74 ? 38.689 27.951 -39.441 1.00 33.16 74 SER A N 1
ATOM 560 C CA . SER A 1 74 ? 39.493 28.834 -38.576 1.00 33.16 74 SER A CA 1
ATOM 561 C C . SER A 1 74 ? 39.307 28.847 -37.048 1.00 33.16 74 SER A C 1
ATOM 563 O O . SER A 1 74 ? 38.570 29.633 -36.460 1.00 33.16 74 SER A O 1
ATOM 565 N N . SER A 1 75 ? 40.204 28.091 -36.409 1.00 36.66 75 SER A N 1
ATOM 566 C CA . SER A 1 75 ? 40.922 28.474 -35.186 1.00 36.66 75 SER A CA 1
ATOM 567 C C . SER A 1 75 ? 41.534 29.881 -35.303 1.00 36.66 75 SER A C 1
ATOM 569 O O . SER A 1 75 ? 42.048 30.254 -36.362 1.00 36.66 75 SER A O 1
ATOM 571 N N . SER A 1 76 ? 41.539 30.632 -34.202 1.00 30.77 76 SER A N 1
ATOM 572 C CA . SER A 1 76 ? 42.503 31.710 -33.977 1.00 30.77 76 SER A CA 1
ATOM 573 C C . SER A 1 76 ? 42.906 31.750 -32.502 1.00 30.77 76 SER A C 1
ATOM 575 O O . SER A 1 76 ? 42.387 32.547 -31.722 1.00 30.77 76 SER A O 1
ATOM 577 N N . ASP A 1 77 ? 43.850 30.881 -32.142 1.00 33.53 77 ASP A N 1
ATOM 578 C CA . ASP A 1 77 ? 44.851 31.223 -31.133 1.00 33.53 77 ASP A CA 1
ATOM 579 C C . ASP A 1 77 ? 45.890 32.122 -31.815 1.00 33.53 77 ASP A C 1
ATOM 581 O O . ASP A 1 77 ? 46.511 31.726 -32.803 1.00 33.53 77 ASP A O 1
ATOM 585 N N . ILE A 1 78 ? 46.086 33.331 -31.291 1.00 30.91 78 ILE A N 1
ATOM 586 C CA . ILE A 1 78 ? 47.244 34.172 -31.607 1.00 30.91 78 ILE A CA 1
ATOM 587 C C . ILE A 1 78 ? 47.960 34.420 -30.282 1.00 30.91 78 ILE A C 1
ATOM 589 O O . ILE A 1 78 ? 47.431 35.096 -29.402 1.00 30.91 78 ILE A O 1
ATOM 593 N N . ASN A 1 79 ? 49.148 33.836 -30.147 1.00 35.94 79 ASN A N 1
ATOM 594 C CA . ASN A 1 79 ? 50.116 34.149 -29.100 1.00 35.94 79 ASN A CA 1
ATOM 595 C C . ASN A 1 79 ? 51.194 35.103 -29.641 1.00 35.94 79 ASN A C 1
ATOM 597 O O . ASN A 1 79 ? 51.448 35.119 -30.845 1.00 35.94 79 ASN A O 1
ATOM 601 N N . GLU A 1 80 ? 51.875 35.760 -28.691 1.00 30.97 80 GLU A N 1
ATOM 602 C CA . GLU A 1 80 ? 53.138 36.532 -28.792 1.00 30.97 80 GLU A CA 1
ATOM 603 C C . GLU A 1 80 ? 52.962 38.031 -29.177 1.00 30.97 80 GLU A C 1
ATOM 605 O O . GLU A 1 80 ? 52.258 38.349 -30.126 1.00 30.97 80 GLU A O 1
ATOM 610 N N . ASP A 1 81 ? 53.543 39.055 -28.526 1.00 27.94 81 ASP A N 1
ATOM 611 C CA . ASP A 1 81 ? 54.526 39.135 -27.433 1.00 27.94 81 ASP A CA 1
ATOM 612 C C . ASP A 1 81 ? 54.736 40.605 -26.935 1.00 27.94 81 ASP A C 1
ATOM 614 O O . ASP A 1 81 ? 54.530 41.549 -27.698 1.00 27.94 81 ASP A O 1
ATOM 618 N N . PHE A 1 82 ? 55.268 40.752 -25.705 1.00 26.50 82 PHE A N 1
ATOM 619 C CA . PHE A 1 82 ? 55.994 41.889 -25.059 1.00 26.50 82 PHE A CA 1
ATOM 620 C C . PHE A 1 82 ? 55.315 43.252 -24.688 1.00 26.50 82 PHE A C 1
ATOM 622 O O . PHE A 1 82 ? 54.441 43.723 -25.410 1.00 26.50 82 PHE A O 1
ATOM 629 N N . PRO A 1 83 ? 55.780 43.987 -23.627 1.00 36.22 83 PRO A N 1
ATOM 630 C CA . PRO A 1 83 ? 56.928 43.718 -22.749 1.00 36.22 83 PRO A CA 1
ATOM 631 C C . PRO A 1 83 ? 56.694 43.758 -21.223 1.00 36.22 83 PRO A C 1
ATOM 633 O O . PRO A 1 83 ? 55.807 44.412 -20.683 1.00 36.22 83 PRO A O 1
ATOM 636 N N . SER A 1 84 ? 57.629 43.107 -20.531 1.00 42.47 84 SER A N 1
ATOM 637 C CA . SER A 1 84 ? 57.918 43.203 -19.101 1.00 42.47 84 SER A CA 1
ATOM 638 C C . SER A 1 84 ? 58.222 44.631 -18.629 1.00 42.47 84 SER A C 1
ATOM 640 O O . SER A 1 84 ? 59.171 45.235 -19.131 1.00 42.47 84 SER A O 1
ATOM 642 N N . LEU A 1 85 ? 57.539 45.096 -17.574 1.00 29.23 85 LEU A N 1
ATOM 643 C CA . LEU A 1 85 ? 58.045 46.116 -16.647 1.00 29.23 85 LEU A CA 1
ATOM 644 C C . LEU A 1 85 ? 57.582 45.845 -15.201 1.00 29.23 85 LEU A C 1
ATOM 646 O O . LEU A 1 85 ? 56.395 45.847 -14.900 1.00 29.23 85 LEU A O 1
ATOM 650 N N . SER A 1 86 ? 58.589 45.627 -14.350 1.00 28.59 86 SER A N 1
ATOM 651 C CA . SER A 1 86 ? 58.720 45.984 -12.927 1.00 28.59 86 SER A CA 1
ATOM 652 C C . SER A 1 86 ? 57.577 45.708 -11.939 1.00 28.59 86 SER A C 1
ATOM 654 O O . SER A 1 86 ? 56.588 46.429 -11.872 1.00 28.59 86 SER A O 1
ATOM 656 N N . ASP A 1 87 ? 57.845 44.750 -11.052 1.00 35.41 87 ASP A N 1
ATOM 657 C CA . ASP A 1 87 ? 58.038 44.993 -9.614 1.00 35.41 87 ASP A CA 1
ATOM 658 C C . ASP A 1 87 ? 57.173 46.104 -8.979 1.00 35.41 87 ASP A C 1
ATOM 660 O O . ASP A 1 87 ? 57.521 47.284 -9.004 1.00 35.41 87 ASP A O 1
ATOM 664 N N . SER A 1 88 ? 56.071 45.712 -8.336 1.00 29.73 88 SER A N 1
ATOM 665 C CA . SER A 1 88 ? 55.639 46.361 -7.096 1.00 29.73 88 SER A CA 1
ATOM 666 C C . SER A 1 88 ? 54.802 45.401 -6.252 1.00 29.73 88 SER A C 1
ATOM 668 O O . SER A 1 88 ? 53.684 45.013 -6.586 1.00 29.73 88 SER A O 1
ATOM 670 N N . ALA A 1 89 ? 55.369 45.007 -5.116 1.00 43.59 89 ALA A N 1
ATOM 671 C CA . ALA A 1 89 ? 54.596 44.562 -3.975 1.00 43.59 89 ALA A CA 1
ATOM 672 C C . ALA A 1 89 ? 53.650 45.703 -3.559 1.00 43.59 89 ALA A C 1
ATOM 674 O O . ALA A 1 89 ? 54.108 46.773 -3.161 1.00 43.59 89 ALA A O 1
ATOM 675 N N . GLY A 1 90 ? 52.339 45.485 -3.656 1.00 30.03 90 GLY A N 1
ATOM 676 C CA . GLY A 1 90 ? 51.348 46.468 -3.230 1.00 30.03 90 GLY A CA 1
ATOM 677 C C . GLY A 1 90 ? 49.918 45.995 -3.463 1.00 30.03 90 GLY A C 1
ATOM 678 O O . GLY A 1 90 ? 49.464 45.955 -4.594 1.00 30.03 90 GLY A O 1
ATOM 679 N N . ALA A 1 91 ? 49.259 45.606 -2.369 1.00 43.78 91 ALA A N 1
ATOM 680 C CA . ALA A 1 91 ? 47.816 45.623 -2.108 1.00 43.78 91 ALA A CA 1
ATOM 681 C C . ALA A 1 91 ? 46.848 45.674 -3.312 1.00 43.78 91 ALA A C 1
ATOM 683 O O . ALA A 1 91 ? 46.734 46.702 -3.971 1.00 43.78 91 ALA A O 1
ATOM 684 N N . GLY A 1 92 ? 46.037 44.621 -3.495 1.00 49.25 92 GLY A N 1
ATOM 685 C CA . GLY A 1 92 ? 44.791 44.780 -4.258 1.00 49.25 92 GLY A CA 1
ATOM 686 C C . GLY A 1 92 ? 44.146 43.553 -4.902 1.00 49.25 92 GLY A C 1
ATOM 687 O O . GLY A 1 92 ? 43.189 43.739 -5.638 1.00 49.25 92 GLY A O 1
ATOM 688 N N . SER A 1 93 ? 44.611 42.316 -4.688 1.00 61.69 93 SER A N 1
ATOM 689 C CA . SER A 1 93 ? 43.888 41.150 -5.229 1.00 61.69 93 SER A CA 1
ATOM 690 C C . SER A 1 93 ? 42.862 40.645 -4.213 1.00 61.69 93 SER A C 1
ATOM 692 O O . SER A 1 93 ? 43.225 39.984 -3.234 1.00 61.69 93 SER A O 1
ATOM 694 N N . TYR A 1 94 ? 41.585 40.962 -4.435 1.00 68.25 94 TYR A N 1
ATOM 695 C CA . TYR A 1 94 ? 40.453 40.449 -3.658 1.00 68.25 94 TYR A CA 1
ATOM 696 C C . TYR A 1 94 ? 40.195 38.974 -4.013 1.00 68.25 94 TYR A C 1
ATOM 698 O O . TYR A 1 94 ? 39.257 38.619 -4.718 1.00 68.25 94 TYR A O 1
ATOM 706 N N . GLY A 1 95 ? 41.098 38.097 -3.567 1.00 71.94 95 GLY A N 1
ATOM 707 C CA . GLY A 1 95 ? 41.042 36.655 -3.815 1.00 71.94 95 GLY A CA 1
ATOM 708 C C . GLY A 1 95 ? 40.527 35.833 -2.629 1.00 71.94 95 GLY A C 1
ATOM 709 O O . GLY A 1 95 ? 40.304 36.339 -1.530 1.00 71.94 95 GLY A O 1
ATOM 710 N N . SER A 1 96 ? 40.431 34.513 -2.817 1.00 73.44 96 SER A N 1
ATOM 711 C CA . SER A 1 96 ? 40.013 33.556 -1.772 1.00 73.44 96 SER A CA 1
ATOM 712 C C . SER A 1 96 ? 40.849 33.658 -0.476 1.00 73.44 96 SER A C 1
A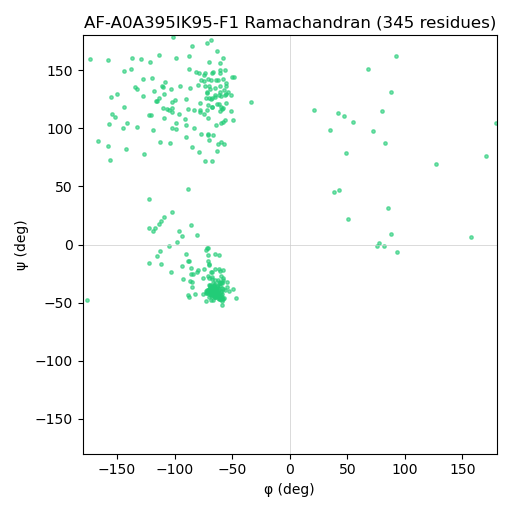TOM 714 O O . SER A 1 96 ? 40.327 33.500 0.626 1.00 73.44 96 SER A O 1
ATOM 716 N N . GLN A 1 97 ? 42.136 34.015 -0.583 1.00 76.12 97 GLN A N 1
ATOM 717 C CA . GLN A 1 97 ? 43.023 34.242 0.568 1.00 76.12 97 GLN A CA 1
ATOM 718 C C . GLN A 1 97 ? 42.676 35.515 1.364 1.00 76.12 97 GLN A C 1
ATOM 720 O O . GLN A 1 97 ? 42.787 35.524 2.594 1.00 76.12 97 GLN A O 1
ATOM 725 N N . TRP A 1 98 ? 42.227 36.577 0.685 1.00 85.50 98 TRP A N 1
ATOM 726 C CA . TRP A 1 98 ? 41.755 37.804 1.333 1.00 85.50 98 TRP A CA 1
ATOM 727 C C . TRP A 1 98 ? 40.466 37.530 2.113 1.00 85.50 98 TRP A C 1
ATOM 729 O O . TRP A 1 98 ? 40.404 37.833 3.306 1.00 85.50 98 TRP A O 1
ATOM 739 N N . LEU A 1 99 ? 39.504 36.843 1.479 1.00 83.25 99 LEU A N 1
ATOM 740 C CA . LEU A 1 99 ? 38.236 36.469 2.111 1.00 83.25 99 LEU A CA 1
ATOM 741 C C . LEU A 1 99 ? 38.486 35.622 3.364 1.00 83.25 99 LEU A C 1
ATOM 743 O O . LEU A 1 99 ? 37.976 35.931 4.433 1.00 83.25 99 LEU A O 1
ATOM 747 N N . LYS A 1 100 ? 39.362 34.616 3.267 1.00 82.00 100 LYS A N 1
ATOM 748 C CA . LYS A 1 100 ? 39.746 33.763 4.398 1.00 82.00 100 LYS A CA 1
ATOM 749 C C . LYS A 1 100 ? 40.354 34.551 5.565 1.00 82.00 100 LYS A C 1
ATOM 751 O O . LYS A 1 100 ? 40.038 34.282 6.722 1.00 82.00 100 LYS A O 1
ATOM 756 N N . THR A 1 101 ? 41.221 35.521 5.275 1.00 84.31 101 THR A N 1
ATOM 757 C CA . THR A 1 101 ? 41.857 36.360 6.306 1.00 84.31 101 THR A CA 1
ATOM 758 C C . THR A 1 101 ? 40.822 37.235 7.014 1.00 84.31 101 THR A C 1
ATOM 760 O O . THR A 1 101 ? 40.824 37.309 8.242 1.00 84.31 101 THR A O 1
ATOM 763 N N . LYS A 1 102 ? 39.888 37.826 6.260 1.00 84.31 102 LYS A N 1
ATOM 764 C CA . LYS A 1 102 ? 38.800 38.641 6.812 1.00 84.31 102 LYS A CA 1
ATOM 765 C C . LYS A 1 102 ? 37.769 37.822 7.590 1.00 84.31 102 LYS A C 1
ATOM 767 O O . LYS A 1 102 ? 37.407 38.212 8.695 1.00 84.31 102 LYS A O 1
ATOM 772 N N . CYS A 1 103 ? 37.385 36.641 7.106 1.00 84.38 103 CYS A N 1
ATOM 773 C CA . CYS A 1 103 ? 36.511 35.723 7.841 1.00 84.38 103 CYS A CA 1
ATOM 774 C C . CYS A 1 103 ? 37.143 35.251 9.160 1.00 84.38 103 CYS A C 1
ATOM 776 O O . CYS A 1 103 ? 36.441 35.115 10.158 1.00 84.38 103 CYS A O 1
ATOM 778 N N . MET A 1 104 ? 38.465 35.042 9.199 1.00 81.75 104 MET A N 1
ATOM 779 C CA . MET A 1 104 ? 39.175 34.739 10.447 1.00 81.75 104 MET A CA 1
ATOM 780 C C . MET A 1 104 ? 39.210 35.929 11.415 1.00 81.75 104 MET A C 1
ATOM 782 O O . MET A 1 104 ? 39.091 35.720 12.620 1.00 81.75 104 MET A O 1
ATOM 786 N N . GLU A 1 105 ? 39.339 37.160 10.916 1.00 82.00 105 GLU A N 1
ATOM 787 C CA . GLU A 1 105 ? 39.299 38.380 11.734 1.00 82.00 105 GLU A CA 1
ATOM 788 C C . GLU A 1 105 ? 37.915 38.579 12.383 1.00 82.00 105 GLU A C 1
ATOM 790 O O . GLU A 1 105 ? 37.819 38.814 13.589 1.00 82.00 105 GLU A O 1
ATOM 795 N N . VAL A 1 106 ? 36.839 38.397 11.611 1.00 80.31 106 VAL A N 1
ATOM 796 C CA . VAL A 1 106 ? 35.448 38.478 12.096 1.00 80.31 106 VAL A CA 1
ATOM 797 C C . VAL A 1 106 ? 35.139 37.340 13.082 1.00 80.31 106 VAL A C 1
ATOM 799 O O . VAL A 1 106 ? 34.549 37.569 14.140 1.00 80.31 106 VAL A O 1
ATOM 802 N N . ALA A 1 107 ? 35.624 36.124 12.809 1.00 79.62 107 ALA A N 1
ATOM 803 C CA . ALA A 1 107 ? 35.459 34.970 13.696 1.00 79.62 107 ALA A CA 1
ATOM 804 C C . ALA A 1 107 ? 36.244 35.083 15.017 1.00 79.62 107 ALA A C 1
ATOM 806 O O . ALA A 1 107 ? 35.873 34.462 16.006 1.00 79.62 107 ALA A O 1
ATOM 807 N N . GLN A 1 108 ? 37.315 35.879 15.084 1.00 75.19 108 GLN A N 1
ATOM 808 C CA . GLN A 1 108 ? 38.006 36.148 16.354 1.00 75.19 108 GLN A CA 1
ATOM 809 C C . GLN A 1 108 ? 37.226 37.116 17.248 1.00 75.19 108 GLN A C 1
ATOM 811 O O . GLN A 1 108 ? 37.335 37.047 18.473 1.00 75.19 108 GLN A O 1
ATOM 816 N N . ARG A 1 109 ? 36.434 38.010 16.647 1.00 73.25 109 ARG A N 1
ATOM 817 C CA . ARG A 1 109 ? 35.593 38.969 17.374 1.00 73.25 109 ARG A CA 1
ATOM 818 C C . ARG A 1 109 ? 34.290 38.339 17.872 1.00 73.25 109 ARG A C 1
ATOM 820 O O . ARG A 1 109 ? 33.739 38.818 18.861 1.00 73.25 109 ARG A O 1
ATOM 827 N N . ARG A 1 110 ? 33.822 37.249 17.248 1.00 66.62 110 ARG A N 1
ATOM 828 C CA . ARG A 1 110 ? 32.611 36.516 17.656 1.00 66.62 110 ARG A CA 1
ATOM 829 C C . ARG A 1 110 ? 32.907 35.087 18.114 1.00 66.62 110 ARG A C 1
ATOM 831 O O . ARG A 1 110 ? 33.393 34.262 17.356 1.00 66.62 110 ARG A O 1
ATOM 838 N N . GLN A 1 111 ? 32.506 34.745 19.337 1.00 60.12 111 GLN A N 1
ATOM 839 C CA . GLN A 1 111 ? 32.471 33.351 19.793 1.00 60.12 111 GLN A CA 1
ATOM 840 C C . GLN A 1 111 ? 31.244 32.642 19.202 1.00 60.12 111 GLN A C 1
ATOM 842 O O . GLN A 1 111 ? 30.155 32.744 19.759 1.00 60.12 111 GLN A O 1
ATOM 847 N N . GLY A 1 112 ? 31.395 31.933 18.078 1.00 63.50 112 GLY A N 1
ATOM 848 C CA . GLY A 1 112 ? 30.294 31.109 17.561 1.00 63.50 112 GLY A CA 1
ATOM 849 C C . GLY A 1 112 ? 30.595 30.271 16.321 1.00 63.50 112 GLY A C 1
ATOM 850 O O . GLY A 1 112 ? 30.291 29.082 16.323 1.00 63.50 112 GLY A O 1
ATOM 851 N N . LEU A 1 113 ? 31.212 30.851 15.287 1.00 68.06 113 LEU A N 1
ATOM 852 C CA . LEU A 1 113 ? 31.548 30.140 14.047 1.00 68.06 113 LEU A CA 1
ATOM 853 C C . LEU A 1 113 ? 33.054 30.144 13.805 1.00 68.06 113 LEU A C 1
ATOM 855 O O . LEU A 1 113 ? 33.733 31.134 14.078 1.00 68.06 113 LEU A O 1
ATOM 859 N N . SER A 1 114 ? 33.583 29.038 13.277 1.00 78.44 114 SER A N 1
ATOM 860 C CA . SER A 1 114 ? 34.971 29.010 12.829 1.00 78.44 114 SER A CA 1
ATOM 861 C C . SER A 1 114 ? 35.109 29.849 11.551 1.00 78.44 114 SER A C 1
ATOM 863 O O . SER A 1 114 ? 34.223 29.862 10.695 1.00 78.44 114 SER A O 1
ATOM 865 N N . GLY A 1 115 ? 36.220 30.577 11.410 1.00 78.19 115 GLY A N 1
ATOM 866 C CA . GLY A 1 115 ? 36.438 31.454 10.251 1.00 78.19 115 GLY A CA 1
ATOM 867 C C . GLY A 1 115 ? 36.443 30.715 8.907 1.00 78.19 115 GLY A C 1
ATOM 868 O O . GLY A 1 115 ? 36.161 31.328 7.883 1.00 78.19 115 GLY A O 1
ATOM 869 N N . SER A 1 116 ? 36.721 29.405 8.903 1.00 79.38 116 SER A N 1
ATOM 870 C CA . SER A 1 116 ? 36.590 28.550 7.718 1.00 79.38 116 SER A CA 1
ATOM 871 C C . SER A 1 116 ? 35.135 28.264 7.359 1.00 79.38 116 SER A C 1
ATOM 873 O O . SER A 1 116 ? 34.786 28.354 6.187 1.00 79.38 116 SER A O 1
ATOM 875 N N . ASP A 1 117 ? 34.275 27.994 8.344 1.00 80.75 117 ASP A N 1
ATOM 876 C CA . ASP A 1 117 ? 32.861 27.683 8.085 1.00 80.75 117 ASP A CA 1
ATOM 877 C C . ASP A 1 117 ? 32.111 28.921 7.576 1.00 80.75 117 ASP A C 1
ATOM 879 O O . ASP A 1 117 ? 31.256 28.822 6.697 1.00 80.75 117 ASP A O 1
ATOM 883 N N . LEU A 1 118 ? 32.467 30.103 8.095 1.00 82.56 118 LEU A N 1
ATOM 884 C CA . LEU A 1 118 ? 31.940 31.382 7.616 1.00 82.56 118 LEU A CA 1
ATOM 885 C C . LEU A 1 118 ? 32.371 31.653 6.167 1.00 82.56 118 LEU A C 1
ATOM 887 O O . LEU A 1 118 ? 31.563 32.093 5.353 1.00 82.56 118 LEU A O 1
ATOM 891 N N . GLN A 1 119 ? 33.630 31.358 5.831 1.00 84.81 119 GLN A N 1
ATOM 892 C CA . GLN A 1 119 ? 34.140 31.503 4.469 1.00 84.81 119 GLN A CA 1
ATOM 893 C C . GLN A 1 119 ? 33.375 30.599 3.491 1.00 84.81 119 GLN A C 1
ATOM 895 O O . GLN A 1 119 ? 32.966 31.065 2.430 1.00 84.81 119 GLN A O 1
ATOM 900 N N . GLU A 1 120 ? 33.164 29.326 3.836 1.00 82.50 120 GLU A N 1
ATOM 901 C CA . GLU A 1 120 ? 32.449 28.370 2.980 1.00 82.50 120 GLU A CA 1
ATOM 902 C C . GLU A 1 120 ? 30.987 28.775 2.754 1.00 82.50 120 GLU A C 1
ATOM 904 O O . GLU A 1 120 ? 30.506 28.713 1.622 1.00 82.50 120 GLU A O 1
ATOM 909 N N . GLN A 1 121 ? 30.302 29.262 3.792 1.00 81.62 121 GLN A N 1
ATOM 910 C CA . GLN A 1 121 ? 28.925 29.751 3.675 1.00 81.62 121 GLN A CA 1
ATOM 911 C C . GLN A 1 121 ? 28.832 31.008 2.803 1.00 81.62 121 GLN A C 1
ATOM 913 O O . GLN A 1 121 ? 27.992 31.060 1.906 1.00 81.62 121 GLN A O 1
ATOM 918 N N . ILE A 1 122 ? 29.732 31.983 2.989 1.00 84.50 122 ILE A N 1
ATOM 919 C CA . ILE A 1 122 ? 29.798 33.178 2.129 1.00 84.50 122 ILE A CA 1
ATOM 920 C C . ILE A 1 122 ? 30.065 32.768 0.677 1.00 84.50 122 ILE A C 1
ATOM 922 O O . ILE A 1 122 ? 29.406 33.258 -0.232 1.00 84.50 122 ILE A O 1
ATOM 926 N N . MET A 1 123 ? 30.987 31.834 0.436 1.00 81.81 123 MET A N 1
ATOM 927 C CA . MET A 1 123 ? 31.294 31.365 -0.918 1.00 81.81 123 MET A CA 1
ATOM 928 C C . MET A 1 123 ? 30.120 30.634 -1.577 1.00 81.81 123 MET A C 1
ATOM 930 O O . MET A 1 123 ? 29.899 30.813 -2.773 1.00 81.81 123 MET A O 1
ATOM 934 N N . ALA A 1 124 ? 29.358 29.841 -0.820 1.00 81.50 124 ALA A N 1
ATOM 935 C CA . ALA A 1 124 ? 28.165 29.167 -1.324 1.00 81.50 124 ALA A CA 1
ATOM 936 C C . ALA A 1 124 ? 27.073 30.169 -1.732 1.00 81.50 124 ALA A C 1
ATOM 938 O O . ALA A 1 124 ? 26.456 30.006 -2.782 1.00 81.50 124 ALA A O 1
ATOM 939 N N . ILE A 1 125 ? 26.893 31.228 -0.940 1.00 83.19 125 ILE A N 1
ATOM 940 C CA . ILE A 1 125 ? 25.937 32.309 -1.210 1.00 83.19 125 ILE A CA 1
ATOM 941 C C . ILE A 1 125 ? 26.387 33.163 -2.410 1.00 83.19 125 ILE A C 1
ATOM 943 O O . ILE A 1 125 ? 25.582 33.516 -3.264 1.00 83.19 125 ILE A O 1
ATOM 947 N N . LEU A 1 126 ? 27.685 33.457 -2.546 1.00 81.88 126 LEU A N 1
ATOM 948 C CA . LEU A 1 126 ? 28.199 34.188 -3.714 1.00 81.88 126 LEU A CA 1
ATOM 949 C C . LEU A 1 126 ? 28.095 33.373 -5.014 1.00 81.88 126 LEU A C 1
ATOM 951 O O . LEU A 1 126 ? 28.066 33.964 -6.092 1.00 81.88 126 LEU A O 1
ATOM 955 N N . ALA A 1 127 ? 28.043 32.039 -4.917 1.00 78.81 127 ALA A N 1
ATOM 956 C CA . ALA A 1 127 ? 27.894 31.127 -6.048 1.00 78.81 127 ALA A CA 1
ATOM 957 C C . ALA A 1 127 ? 26.430 30.855 -6.444 1.00 78.81 127 ALA A C 1
ATOM 959 O O . ALA A 1 127 ? 26.205 30.329 -7.534 1.00 78.81 127 ALA A O 1
ATOM 960 N N . SER A 1 128 ? 25.443 31.193 -5.603 1.00 78.44 128 SER A N 1
ATOM 961 C CA . SER A 1 128 ? 24.023 30.888 -5.842 1.00 78.44 128 SER A CA 1
ATOM 962 C C . SER A 1 128 ? 23.304 31.851 -6.797 1.00 78.44 128 SER A C 1
ATOM 964 O O . SER A 1 128 ? 22.091 31.736 -6.942 1.00 78.44 128 SER A O 1
ATOM 966 N N . ASP A 1 129 ? 24.036 32.762 -7.453 1.00 66.50 129 ASP A N 1
ATOM 967 C CA . ASP A 1 129 ? 23.541 33.742 -8.442 1.00 66.50 129 ASP A CA 1
ATOM 968 C C . ASP A 1 129 ? 22.218 34.416 -8.024 1.00 66.50 129 ASP A C 1
ATOM 970 O O . ASP A 1 129 ? 21.240 34.467 -8.768 1.00 66.50 129 ASP A O 1
ATOM 974 N N . SER A 1 130 ? 22.163 34.875 -6.771 1.00 74.44 130 SER A N 1
ATOM 975 C CA . SER A 1 130 ? 21.021 35.605 -6.208 1.00 74.44 130 SER A CA 1
ATOM 976 C C . SER A 1 130 ? 21.152 37.107 -6.490 1.00 74.44 130 SER A C 1
ATOM 978 O O . SER A 1 130 ? 22.265 37.624 -6.599 1.00 74.44 130 SER A O 1
ATOM 980 N N . GLY A 1 131 ? 20.027 37.823 -6.608 1.00 77.75 131 GLY A N 1
ATOM 981 C CA . GLY A 1 131 ? 20.031 39.269 -6.872 1.00 77.75 131 GLY A CA 1
ATOM 982 C C . GLY A 1 131 ? 20.747 40.067 -5.773 1.00 77.75 131 GLY A C 1
ATOM 983 O O . GLY A 1 131 ? 20.734 39.664 -4.612 1.00 77.75 131 GLY A O 1
ATOM 984 N N . GLU A 1 132 ? 21.355 41.207 -6.121 1.00 77.88 132 GLU A N 1
ATOM 985 C CA . GLU A 1 132 ? 22.203 42.003 -5.207 1.00 77.88 132 GLU A CA 1
ATOM 986 C C . GLU A 1 132 ? 21.492 42.382 -3.891 1.00 77.88 132 GLU A C 1
ATOM 988 O O . GLU A 1 132 ? 22.107 42.341 -2.826 1.00 77.88 132 GLU A O 1
ATOM 993 N N . GLU A 1 133 ? 20.187 42.675 -3.938 1.00 79.94 133 GLU A N 1
ATOM 994 C CA . GLU A 1 133 ? 19.377 43.015 -2.756 1.00 79.94 133 GLU A CA 1
ATOM 995 C C . GLU A 1 133 ? 19.170 41.815 -1.810 1.00 79.94 133 GLU A C 1
ATOM 997 O O . GLU A 1 133 ? 19.299 41.944 -0.589 1.00 79.94 133 GLU A O 1
ATOM 1002 N N . GLU A 1 134 ? 18.900 40.627 -2.361 1.00 81.62 134 GLU A N 1
ATOM 1003 C CA . GLU A 1 134 ? 18.731 39.384 -1.592 1.00 81.62 134 GLU A CA 1
ATOM 1004 C C . GLU A 1 134 ? 20.069 38.903 -1.016 1.00 81.62 134 GLU A C 1
ATOM 1006 O O . GLU A 1 134 ? 20.144 38.461 0.136 1.00 81.62 134 GLU A O 1
ATOM 1011 N N . LEU A 1 135 ? 21.141 39.048 -1.800 1.00 83.81 135 LEU A N 1
ATOM 1012 C CA . LEU A 1 135 ? 22.512 38.765 -1.396 1.00 83.81 135 LEU A CA 1
ATOM 1013 C C . LEU A 1 135 ? 22.924 39.648 -0.214 1.00 83.81 135 LEU A C 1
ATOM 1015 O O . LEU A 1 135 ? 23.448 39.147 0.781 1.00 83.81 135 LEU A O 1
ATOM 1019 N N . GLN A 1 136 ? 22.649 40.951 -0.299 1.00 82.00 136 GLN A N 1
ATOM 1020 C CA . GLN A 1 136 ? 22.955 41.901 0.761 1.00 82.00 136 GLN A CA 1
ATOM 1021 C C . GLN A 1 136 ? 22.189 41.576 2.046 1.00 82.00 136 GLN A C 1
ATOM 1023 O O . GLN A 1 136 ? 22.807 41.533 3.108 1.00 82.00 136 GLN A O 1
ATOM 1028 N N . SER A 1 137 ? 20.882 41.295 1.965 1.00 84.75 137 SER A N 1
ATOM 1029 C CA . SER A 1 137 ? 20.091 40.905 3.142 1.00 84.75 137 SER A CA 1
ATOM 1030 C C . SER A 1 137 ? 20.655 39.645 3.800 1.00 84.75 137 SER A C 1
ATOM 1032 O O . SER A 1 137 ? 20.911 39.636 4.999 1.00 84.75 137 SER A O 1
ATOM 1034 N N . THR A 1 138 ? 20.934 38.608 3.007 1.00 84.75 138 THR A N 1
ATOM 1035 C CA . THR A 1 138 ? 21.414 37.312 3.514 1.00 84.75 138 THR A CA 1
ATOM 1036 C C . THR A 1 138 ? 22.811 37.418 4.134 1.00 84.75 138 THR A C 1
ATOM 1038 O O . THR A 1 138 ? 23.082 36.817 5.175 1.00 84.75 138 THR A O 1
ATOM 1041 N N . LEU A 1 139 ? 23.709 38.207 3.530 1.00 84.25 139 LEU A N 1
ATOM 1042 C CA . LEU A 1 139 ? 25.048 38.444 4.073 1.00 84.25 139 LEU A CA 1
ATOM 1043 C C . LEU A 1 139 ? 25.003 39.270 5.364 1.00 84.25 139 LEU A C 1
ATOM 1045 O O . LEU A 1 139 ? 25.728 38.943 6.302 1.00 84.25 139 LEU A O 1
ATOM 1049 N N . VAL A 1 140 ? 24.149 40.297 5.443 1.00 85.25 140 VAL A N 1
ATOM 1050 C CA . VAL A 1 140 ? 23.976 41.105 6.664 1.00 85.25 140 VAL A CA 1
ATOM 1051 C C . VAL A 1 140 ? 23.341 40.287 7.787 1.00 85.25 140 VAL A C 1
ATOM 1053 O O . VAL A 1 140 ? 23.788 40.396 8.925 1.00 85.25 140 VAL A O 1
ATOM 1056 N N . ASP A 1 141 ? 22.369 39.426 7.490 1.00 83.38 141 ASP A N 1
ATOM 1057 C CA . ASP A 1 141 ? 21.744 38.558 8.494 1.00 83.38 141 ASP A CA 1
ATOM 1058 C C . ASP A 1 141 ? 22.730 37.514 9.050 1.00 83.38 141 ASP A C 1
ATOM 1060 O O . ASP A 1 141 ? 22.674 37.164 10.231 1.00 83.38 141 ASP A O 1
ATOM 1064 N N . MET A 1 142 ? 23.670 37.042 8.223 1.00 77.06 142 MET A N 1
ATOM 1065 C CA . MET A 1 142 ? 24.679 36.052 8.613 1.00 77.06 142 MET A CA 1
ATOM 1066 C C . MET A 1 142 ? 25.894 36.664 9.333 1.00 77.06 142 MET A C 1
ATOM 1068 O O . MET A 1 142 ? 26.389 36.089 10.303 1.00 77.06 142 MET A O 1
ATOM 1072 N N . ILE A 1 143 ? 26.404 37.804 8.858 1.00 80.56 143 ILE A N 1
ATOM 1073 C CA . ILE A 1 143 ? 27.597 38.473 9.411 1.00 80.56 143 ILE A CA 1
ATOM 1074 C C . ILE A 1 143 ? 27.214 39.406 10.578 1.00 80.56 143 ILE A C 1
ATOM 1076 O O . ILE A 1 143 ? 27.964 39.547 11.549 1.00 80.56 143 ILE A O 1
ATOM 1080 N N . GLY A 1 144 ? 26.015 39.984 10.525 1.00 75.75 144 GLY A N 1
ATOM 1081 C CA . GLY A 1 144 ? 25.494 40.968 11.467 1.00 75.75 144 GLY A CA 1
ATOM 1082 C C . GLY A 1 144 ? 25.762 42.415 11.041 1.00 75.75 144 GLY A C 1
ATOM 1083 O O . GLY A 1 144 ? 26.642 42.713 10.235 1.00 75.75 144 GLY A O 1
ATOM 1084 N N . PHE A 1 145 ? 25.018 43.344 11.643 1.00 76.25 145 PHE A N 1
ATOM 1085 C CA . PHE A 1 145 ? 25.099 44.784 11.357 1.00 76.25 145 PHE A CA 1
ATOM 1086 C C . PHE A 1 145 ? 26.390 45.464 11.857 1.00 76.25 145 PHE A C 1
ATOM 1088 O O . PHE A 1 145 ? 26.636 46.623 11.534 1.00 76.25 145 PHE A O 1
ATOM 1095 N N . ASP A 1 146 ? 27.217 44.767 12.637 1.00 76.44 146 ASP A N 1
ATOM 1096 C CA . ASP A 1 146 ? 28.441 45.336 13.215 1.00 76.44 146 ASP A CA 1
ATOM 1097 C C . ASP A 1 146 ? 29.610 45.385 12.210 1.00 76.44 146 ASP A C 1
ATOM 1099 O O . ASP A 1 146 ? 30.514 46.201 12.365 1.00 76.44 146 ASP A O 1
ATOM 1103 N N . ASP A 1 147 ? 29.577 44.557 11.157 1.00 79.25 147 ASP A N 1
ATOM 1104 C CA . ASP A 1 147 ? 30.628 44.459 10.132 1.00 79.25 147 ASP A CA 1
ATOM 1105 C C . ASP A 1 147 ? 30.058 44.729 8.715 1.00 79.25 147 ASP A C 1
ATOM 1107 O O . ASP A 1 147 ? 30.434 44.088 7.734 1.00 79.25 147 ASP A O 1
ATOM 1111 N N . ILE A 1 148 ? 29.142 45.700 8.578 1.00 81.25 148 ILE A N 1
ATOM 1112 C CA . ILE A 1 148 ? 28.517 46.073 7.284 1.00 81.25 148 ILE A CA 1
ATOM 1113 C C . ILE A 1 148 ? 29.560 46.515 6.249 1.00 81.25 148 ILE A C 1
ATOM 1115 O O . ILE A 1 148 ? 29.396 46.253 5.060 1.00 81.25 148 ILE A O 1
ATOM 1119 N N . GLU A 1 149 ? 30.655 47.139 6.684 1.00 80.62 149 GLU A N 1
ATOM 1120 C CA . GLU A 1 149 ? 31.770 47.521 5.806 1.00 80.62 149 GLU A CA 1
ATOM 1121 C C . GLU A 1 149 ? 32.359 46.300 5.080 1.00 80.62 149 GLU A C 1
ATOM 1123 O O . GLU A 1 149 ? 32.635 46.367 3.884 1.00 80.62 149 GLU A O 1
ATOM 1128 N N . PHE A 1 150 ? 32.451 45.153 5.761 1.00 83.00 150 PHE A N 1
ATOM 1129 C CA . PHE A 1 150 ? 32.913 43.900 5.165 1.00 83.00 150 PHE A CA 1
ATOM 1130 C C . PHE A 1 150 ? 31.906 43.337 4.152 1.00 83.00 150 PHE A C 1
ATOM 1132 O O . PHE A 1 150 ? 32.303 42.836 3.101 1.00 83.00 150 PHE A O 1
ATOM 1139 N N . VAL A 1 151 ? 30.603 43.466 4.422 1.00 83.94 151 VAL A N 1
ATOM 1140 C CA . VAL A 1 151 ? 29.550 43.072 3.469 1.00 83.94 151 VAL A CA 1
ATOM 1141 C C . VAL A 1 151 ? 29.617 43.920 2.197 1.00 83.94 151 VAL A C 1
ATOM 1143 O O . VAL A 1 151 ? 29.528 43.381 1.095 1.00 83.94 151 VAL A O 1
ATOM 1146 N N . ILE A 1 152 ? 29.835 45.231 2.336 1.00 82.38 152 ILE A N 1
ATOM 1147 C CA . ILE A 1 152 ? 29.987 46.151 1.202 1.00 82.38 152 ILE A CA 1
ATOM 1148 C C . ILE A 1 152 ? 31.206 45.763 0.350 1.00 82.38 152 ILE A C 1
ATOM 1150 O O . ILE A 1 152 ? 31.090 45.713 -0.874 1.00 82.38 152 ILE A O 1
ATOM 1154 N N . GLU A 1 153 ? 32.340 45.424 0.974 1.00 83.06 153 GLU A N 1
ATOM 1155 C CA . GLU A 1 153 ? 33.551 44.972 0.268 1.00 83.06 153 GLU A CA 1
ATOM 1156 C C . GLU A 1 153 ? 33.363 43.624 -0.454 1.00 83.06 153 GLU A C 1
ATOM 1158 O O . GLU A 1 153 ? 33.901 43.418 -1.545 1.00 83.06 153 GLU A O 1
ATOM 1163 N N . ILE A 1 154 ? 32.589 42.695 0.120 1.00 83.88 154 ILE A N 1
ATOM 1164 C CA . ILE A 1 154 ? 32.266 41.416 -0.531 1.00 83.88 154 ILE A CA 1
ATOM 1165 C C . ILE A 1 154 ? 31.426 41.647 -1.790 1.00 83.88 154 ILE A C 1
ATOM 1167 O O . ILE A 1 154 ? 31.714 41.051 -2.829 1.00 83.88 154 ILE A O 1
ATOM 1171 N N . ILE A 1 155 ? 30.405 42.503 -1.709 1.00 83.00 155 ILE A N 1
ATOM 1172 C CA . ILE A 1 155 ? 29.508 42.786 -2.836 1.00 83.00 155 ILE A CA 1
ATOM 1173 C C . ILE A 1 155 ? 30.265 43.541 -3.939 1.00 83.00 155 ILE A C 1
ATOM 1175 O O . ILE A 1 155 ? 30.156 43.180 -5.111 1.00 83.00 155 ILE A O 1
ATOM 1179 N N . SER A 1 156 ? 31.107 44.524 -3.590 1.00 85.00 156 SER A N 1
ATOM 1180 C CA . SER A 1 156 ? 31.860 45.304 -4.583 1.00 85.00 156 SER A CA 1
ATOM 1181 C C . SER A 1 156 ? 32.885 44.472 -5.362 1.00 85.00 156 SER A C 1
ATOM 1183 O O . SER A 1 156 ? 33.134 44.757 -6.533 1.00 85.00 156 SER A O 1
ATOM 1185 N N . HIS A 1 157 ? 33.448 43.425 -4.747 1.00 80.06 157 HIS A N 1
ATOM 1186 C CA . HIS A 1 157 ? 34.461 42.558 -5.361 1.00 80.06 157 HIS A CA 1
ATOM 1187 C C . HIS A 1 157 ? 33.983 41.118 -5.611 1.00 80.06 157 HIS A C 1
ATOM 1189 O O . HIS A 1 157 ? 34.801 40.234 -5.880 1.00 80.06 157 HIS A O 1
ATOM 1195 N N . GLN A 1 158 ? 32.669 40.858 -5.604 1.00 81.00 158 GLN A N 1
ATOM 1196 C CA . GLN A 1 158 ? 32.097 39.509 -5.753 1.00 81.00 158 GLN A CA 1
ATOM 1197 C C . GLN A 1 158 ? 32.622 38.770 -6.993 1.00 81.00 158 GLN A C 1
ATOM 1199 O O . GLN A 1 158 ? 32.920 37.572 -6.934 1.00 81.00 158 GLN A O 1
ATOM 1204 N N . LYS A 1 159 ? 32.779 39.477 -8.119 1.00 76.44 159 LYS A N 1
ATOM 1205 C CA . LYS A 1 159 ? 33.271 38.892 -9.377 1.00 76.44 159 LYS A CA 1
ATOM 1206 C C . LYS A 1 159 ? 34.735 38.459 -9.284 1.00 76.44 159 LYS A C 1
ATOM 1208 O O . LYS A 1 159 ? 35.079 37.396 -9.796 1.00 76.44 159 LYS A O 1
ATOM 1213 N N . GLU A 1 160 ? 35.577 39.228 -8.597 1.00 78.00 160 GLU A N 1
ATOM 1214 C CA . GLU A 1 160 ? 36.995 38.904 -8.382 1.00 78.00 160 GLU A CA 1
ATOM 1215 C C . GLU A 1 160 ? 37.160 37.741 -7.398 1.00 78.00 160 GLU A C 1
ATOM 1217 O O . GLU A 1 160 ? 37.910 36.800 -7.667 1.00 78.00 160 GLU A O 1
ATOM 1222 N N . ILE A 1 161 ? 36.374 37.742 -6.317 1.00 77.56 161 ILE A N 1
ATOM 1223 C CA . ILE A 1 161 ? 36.368 36.687 -5.294 1.00 77.56 161 ILE A CA 1
ATOM 1224 C C . ILE A 1 161 ? 35.910 35.352 -5.902 1.00 77.56 161 ILE A C 1
ATOM 1226 O O . ILE A 1 161 ? 36.512 34.301 -5.651 1.00 77.56 161 ILE A O 1
ATOM 1230 N N . THR A 1 162 ? 34.884 35.384 -6.757 1.00 76.75 162 THR A N 1
ATOM 1231 C CA . THR A 1 162 ? 34.362 34.192 -7.445 1.00 76.75 162 THR A CA 1
ATOM 1232 C C . THR A 1 162 ? 35.317 33.714 -8.544 1.00 76.75 162 THR A C 1
ATOM 1234 O O . THR A 1 162 ? 35.567 32.512 -8.666 1.00 76.75 162 THR A O 1
ATOM 1237 N N . ALA A 1 163 ? 35.934 34.627 -9.304 1.00 68.44 163 ALA A N 1
ATOM 1238 C CA . ALA A 1 163 ? 36.927 34.287 -10.327 1.00 68.44 163 ALA A CA 1
ATOM 1239 C C . ALA A 1 163 ? 38.196 33.656 -9.726 1.00 68.44 163 ALA A C 1
ATOM 1241 O O . ALA A 1 163 ? 38.670 32.635 -10.224 1.00 68.44 163 ALA A O 1
ATOM 1242 N N . ALA A 1 164 ? 38.694 34.195 -8.609 1.00 62.19 164 ALA A N 1
ATOM 1243 C CA . ALA A 1 164 ? 39.824 33.640 -7.863 1.00 62.19 164 ALA A CA 1
ATOM 1244 C C . ALA A 1 164 ? 39.488 32.323 -7.138 1.00 62.19 164 ALA A C 1
ATOM 1246 O O . ALA A 1 164 ? 40.379 31.589 -6.721 1.00 62.19 164 ALA A O 1
ATOM 1247 N N . THR A 1 165 ? 38.204 32.008 -6.970 1.00 58.16 165 THR A N 1
ATOM 1248 C CA . THR A 1 165 ? 37.747 30.734 -6.404 1.00 58.16 165 THR A CA 1
ATOM 1249 C C . THR A 1 165 ? 37.658 29.649 -7.469 1.00 58.16 165 THR A C 1
ATOM 1251 O O . THR A 1 165 ? 38.025 28.505 -7.207 1.00 58.16 165 THR A O 1
ATOM 1254 N N . ARG A 1 166 ? 37.257 29.991 -8.700 1.00 54.66 166 ARG A N 1
ATOM 1255 C CA . ARG A 1 166 ? 37.274 29.046 -9.832 1.00 54.66 166 ARG A CA 1
ATOM 1256 C C . ARG A 1 166 ? 38.688 28.545 -10.156 1.00 54.66 166 ARG A C 1
ATOM 1258 O O . ARG A 1 166 ? 38.812 27.469 -10.728 1.00 54.66 166 ARG A O 1
ATOM 1265 N N . SER A 1 167 ? 39.733 29.266 -9.740 1.00 50.94 167 SER A N 1
ATOM 1266 C CA . SER A 1 167 ? 41.132 28.828 -9.851 1.00 50.94 167 SER A CA 1
ATOM 1267 C C . SER A 1 167 ? 41.651 28.004 -8.660 1.00 50.94 167 SER A C 1
ATOM 1269 O O . SER A 1 167 ? 42.684 27.356 -8.795 1.00 50.94 167 SER A O 1
ATOM 1271 N N . VAL A 1 168 ? 40.955 27.984 -7.514 1.00 49.31 168 VAL A N 1
ATOM 1272 C CA . VAL A 1 168 ? 41.370 27.253 -6.290 1.00 49.31 168 VAL A CA 1
ATOM 1273 C C . VAL A 1 168 ? 40.439 26.068 -5.968 1.00 49.31 168 VAL A C 1
ATOM 1275 O O . VAL A 1 168 ? 40.812 25.161 -5.228 1.00 49.31 168 VAL A O 1
ATOM 1278 N N . GLY A 1 169 ? 39.241 26.034 -6.559 1.00 43.94 169 GLY A N 1
ATOM 1279 C CA . GLY A 1 169 ? 38.208 25.016 -6.353 1.00 43.94 169 GLY A CA 1
ATOM 1280 C C . GLY A 1 169 ? 38.208 23.851 -7.345 1.00 43.94 169 GLY A C 1
ATOM 1281 O O . GLY A 1 169 ? 37.309 23.016 -7.279 1.00 43.94 169 GLY A O 1
ATOM 1282 N N . THR A 1 170 ? 39.192 23.732 -8.236 1.00 37.81 170 THR A N 1
ATOM 1283 C CA . THR A 1 170 ? 39.413 22.485 -8.973 1.00 37.81 170 THR A CA 1
ATOM 1284 C C . THR A 1 170 ? 40.148 21.494 -8.071 1.00 37.81 170 THR A C 1
ATOM 1286 O O . THR A 1 170 ? 41.346 21.245 -8.192 1.00 37.81 170 THR A O 1
ATOM 1289 N N . ARG A 1 171 ? 39.395 20.848 -7.171 1.00 41.38 171 ARG A N 1
ATOM 1290 C CA . ARG A 1 171 ? 39.685 19.452 -6.805 1.00 41.38 171 ARG A CA 1
ATOM 1291 C C . ARG A 1 171 ? 39.382 18.619 -8.053 1.00 41.38 171 ARG A C 1
ATOM 1293 O O . ARG A 1 171 ? 38.342 17.984 -8.148 1.00 41.38 171 ARG A O 1
ATOM 1300 N N . ASP A 1 172 ? 40.252 18.764 -9.048 1.00 39.47 172 ASP A N 1
ATOM 1301 C CA . ASP A 1 172 ? 40.225 18.022 -10.295 1.00 39.47 172 ASP A CA 1
ATOM 1302 C C . ASP A 1 172 ? 40.808 16.645 -9.994 1.00 39.47 172 ASP A C 1
ATOM 1304 O O . ASP A 1 172 ? 41.961 16.507 -9.571 1.00 39.47 172 ASP A O 1
ATOM 1308 N N . ASP A 1 173 ? 39.964 15.635 -10.151 1.00 37.91 173 ASP A N 1
ATOM 1309 C CA . ASP A 1 173 ? 40.337 14.234 -10.185 1.00 37.91 173 ASP A CA 1
ATOM 1310 C C . ASP A 1 173 ? 41.372 14.017 -11.295 1.00 37.91 173 ASP A C 1
ATOM 1312 O O . ASP A 1 173 ? 41.030 13.683 -12.420 1.00 37.91 173 ASP A O 1
ATOM 1316 N N . GLY A 1 174 ? 42.656 14.217 -10.989 1.00 43.62 174 GLY A N 1
ATOM 1317 C CA . GLY A 1 174 ? 43.795 13.628 -11.698 1.00 43.62 174 GLY A CA 1
ATOM 1318 C C . GLY A 1 174 ? 43.844 13.761 -13.228 1.00 43.62 174 GLY A C 1
ATOM 1319 O O . GLY A 1 174 ? 44.527 12.954 -13.856 1.00 43.62 174 GLY A O 1
ATOM 1320 N N . ILE A 1 175 ? 43.159 14.730 -13.844 1.00 48.62 175 ILE A N 1
ATOM 1321 C CA . ILE A 1 175 ? 43.085 14.857 -15.307 1.00 48.62 175 ILE A CA 1
ATOM 1322 C C . ILE A 1 175 ? 44.173 15.788 -15.856 1.00 48.62 175 ILE A C 1
ATOM 1324 O O . ILE A 1 175 ? 44.676 15.538 -16.953 1.00 48.62 175 ILE A O 1
ATOM 1328 N N . PHE A 1 176 ? 44.629 16.788 -15.093 1.00 39.19 176 PHE A N 1
ATOM 1329 C CA . PHE A 1 176 ? 45.579 17.792 -15.598 1.00 39.19 176 PHE A CA 1
ATOM 1330 C C . PHE A 1 176 ? 47.018 17.719 -15.046 1.00 39.19 176 PHE A C 1
ATOM 1332 O O . PHE A 1 176 ? 47.759 18.696 -15.086 1.00 39.19 176 PHE A O 1
ATOM 1339 N N . THR A 1 177 ? 47.469 16.556 -14.566 1.00 48.22 177 THR A N 1
ATOM 1340 C CA . THR A 1 177 ? 48.916 16.264 -14.391 1.00 48.22 177 THR A CA 1
ATOM 1341 C C . THR A 1 177 ? 49.495 15.445 -15.550 1.00 48.22 177 THR A C 1
ATOM 1343 O O . THR A 1 177 ? 50.680 15.104 -15.559 1.00 48.22 177 THR A O 1
ATOM 1346 N N . GLY A 1 178 ? 48.677 15.142 -16.561 1.00 47.03 178 GLY A N 1
ATOM 1347 C CA . GLY A 1 178 ? 49.106 14.486 -17.784 1.00 47.03 178 GLY A CA 1
ATOM 1348 C C . GLY A 1 178 ? 49.692 15.491 -18.766 1.00 47.03 178 GLY A C 1
ATOM 1349 O O . GLY A 1 178 ? 48.989 16.351 -19.284 1.00 47.03 178 GLY A O 1
ATOM 1350 N N . LYS A 1 179 ? 50.982 15.342 -19.068 1.00 58.47 179 LYS A N 1
ATOM 1351 C CA . LYS A 1 179 ? 51.617 15.828 -20.302 1.00 58.47 179 LYS A CA 1
ATOM 1352 C C . LYS A 1 179 ? 50.605 15.748 -21.464 1.00 58.47 179 LYS A C 1
ATOM 1354 O O . LYS A 1 179 ? 50.083 14.660 -21.703 1.00 58.47 179 LYS A O 1
ATOM 1359 N N . LEU A 1 180 ? 50.307 16.869 -22.137 1.00 58.16 180 LEU A N 1
ATOM 1360 C CA . LEU A 1 180 ? 49.355 16.929 -23.259 1.00 58.16 180 LEU A CA 1
ATOM 1361 C C . LEU A 1 180 ? 49.674 15.813 -24.262 1.00 58.16 180 LEU A C 1
ATOM 1363 O O . LEU A 1 180 ? 50.690 15.860 -24.953 1.00 58.16 180 LEU A O 1
ATOM 1367 N N . GLN A 1 181 ? 48.831 14.783 -24.292 1.00 61.75 181 GLN A N 1
ATOM 1368 C CA . GLN A 1 181 ? 49.028 13.640 -25.172 1.00 61.75 181 GLN A CA 1
ATOM 1369 C C . GLN A 1 181 ? 48.750 14.064 -26.609 1.00 61.75 181 GLN A C 1
ATOM 1371 O O . GLN A 1 181 ? 47.708 14.654 -26.916 1.00 61.75 181 GLN A O 1
ATOM 1376 N N . THR A 1 182 ? 49.666 13.720 -27.505 1.00 78.00 182 THR A N 1
ATOM 1377 C CA . THR A 1 182 ? 49.441 13.859 -28.944 1.00 78.00 182 THR A CA 1
ATOM 1378 C C . THR A 1 182 ? 48.232 13.013 -29.373 1.00 78.00 182 THR A C 1
ATOM 1380 O O . THR A 1 182 ? 47.891 12.020 -28.727 1.00 78.00 182 THR A O 1
ATOM 1383 N N . ARG A 1 183 ? 47.569 13.362 -30.489 1.00 75.06 183 ARG A N 1
ATOM 1384 C CA . ARG A 1 183 ? 46.397 12.617 -31.013 1.00 75.06 183 ARG A CA 1
ATOM 1385 C C . ARG A 1 183 ? 46.654 11.104 -31.099 1.00 75.06 183 ARG A C 1
ATOM 1387 O O . ARG A 1 183 ? 45.781 10.313 -30.757 1.00 75.06 183 ARG A O 1
ATOM 1394 N N . LYS A 1 184 ? 47.877 10.719 -31.478 1.00 80.50 184 LYS A N 1
ATOM 1395 C CA . LYS A 1 184 ? 48.322 9.324 -31.583 1.00 80.50 184 LYS A CA 1
ATOM 1396 C C . LYS A 1 184 ? 48.481 8.637 -30.220 1.00 80.50 184 LYS A C 1
ATOM 1398 O O . LYS A 1 184 ? 48.140 7.467 -30.085 1.00 80.50 184 LYS A O 1
ATOM 1403 N N . GLU A 1 185 ? 48.973 9.352 -29.211 1.00 82.62 185 GLU A N 1
ATOM 1404 C CA . GLU A 1 185 ? 49.079 8.839 -27.838 1.00 82.62 185 GLU A CA 1
ATOM 1405 C C . GLU A 1 185 ? 47.699 8.670 -27.195 1.00 82.62 185 GLU A C 1
ATOM 1407 O O . GLU A 1 185 ? 47.455 7.660 -26.539 1.00 82.62 185 GLU A O 1
ATOM 1412 N N . ARG A 1 186 ? 46.768 9.596 -27.458 1.00 78.06 186 ARG A N 1
ATOM 1413 C CA . ARG A 1 186 ? 45.378 9.509 -26.986 1.00 78.06 186 ARG A CA 1
ATOM 1414 C C . ARG A 1 186 ? 44.658 8.288 -27.559 1.00 78.06 186 ARG A C 1
ATOM 1416 O O . ARG A 1 186 ? 43.969 7.578 -26.831 1.00 78.06 186 ARG A O 1
ATOM 1423 N N . GLU A 1 187 ? 44.832 8.026 -28.852 1.00 80.56 187 GLU A N 1
ATOM 1424 C CA . GLU A 1 187 ? 44.231 6.869 -29.522 1.00 80.56 187 GLU A CA 1
ATOM 1425 C C . GLU A 1 187 ? 44.814 5.543 -29.009 1.00 80.56 187 GLU A C 1
ATOM 1427 O O . GLU A 1 187 ? 44.074 4.593 -28.751 1.00 80.56 187 GLU A O 1
ATOM 1432 N N . ALA A 1 188 ? 46.131 5.490 -28.779 1.00 86.69 188 ALA A N 1
ATOM 1433 C CA . ALA A 1 188 ? 46.778 4.326 -28.181 1.00 86.69 188 ALA A CA 1
ATOM 1434 C C . ALA A 1 188 ? 46.298 4.078 -26.741 1.00 86.69 188 ALA A C 1
ATOM 1436 O O . ALA A 1 188 ? 46.005 2.936 -26.385 1.00 86.69 188 ALA A O 1
ATOM 1437 N N . ALA A 1 189 ? 46.150 5.138 -25.939 1.00 83.94 189 ALA A N 1
ATOM 1438 C CA . ALA A 1 189 ? 45.634 5.051 -24.577 1.00 83.94 189 ALA A CA 1
ATOM 1439 C C . ALA A 1 189 ? 44.176 4.570 -24.548 1.00 83.94 189 ALA A C 1
ATOM 1441 O O . ALA A 1 189 ? 43.849 3.675 -23.772 1.00 83.94 189 ALA A O 1
ATOM 1442 N N . LEU A 1 190 ? 43.314 5.091 -25.428 1.00 81.19 190 LEU A N 1
ATOM 1443 C CA . LEU A 1 190 ? 41.933 4.617 -25.582 1.00 81.19 190 LEU A CA 1
ATOM 1444 C C . LEU A 1 190 ? 41.887 3.132 -25.945 1.00 81.19 190 LEU A C 1
ATOM 1446 O O . LEU A 1 190 ? 41.186 2.359 -25.298 1.00 81.19 190 LEU A O 1
ATOM 1450 N N . ARG A 1 191 ? 42.697 2.709 -26.921 1.00 87.38 191 ARG A N 1
ATOM 1451 C CA . ARG A 1 191 ? 42.775 1.304 -27.338 1.00 87.38 191 ARG A CA 1
ATOM 1452 C C . ARG A 1 191 ? 43.260 0.393 -26.209 1.00 87.38 191 ARG A C 1
ATOM 1454 O O . ARG A 1 191 ? 42.781 -0.734 -26.080 1.00 87.38 191 ARG A O 1
ATOM 1461 N N . GLN A 1 192 ? 44.199 0.871 -25.398 1.00 86.56 192 GLN A N 1
ATOM 1462 C CA . GLN A 1 192 ? 44.704 0.138 -24.246 1.00 86.56 192 GLN A CA 1
ATOM 1463 C C . GLN A 1 192 ? 43.656 0.046 -23.133 1.00 86.56 192 GLN A C 1
ATOM 1465 O O . GLN A 1 192 ? 43.439 -1.045 -22.616 1.00 86.56 192 GLN A O 1
ATOM 1470 N N . ARG A 1 193 ? 42.928 1.129 -22.835 1.00 82.81 193 ARG A N 1
ATOM 1471 C CA . ARG A 1 193 ? 41.818 1.103 -21.869 1.00 82.81 193 ARG A CA 1
ATOM 1472 C C . ARG A 1 193 ? 40.674 0.204 -22.319 1.00 82.81 193 ARG A C 1
ATOM 1474 O O . ARG A 1 193 ? 40.117 -0.507 -21.492 1.00 82.81 193 ARG A O 1
ATOM 1481 N N . ASP A 1 194 ? 40.361 0.183 -23.610 1.00 80.81 194 ASP A N 1
ATOM 1482 C CA . ASP A 1 194 ? 39.381 -0.742 -24.179 1.00 80.81 194 ASP A CA 1
ATOM 1483 C C . ASP A 1 194 ? 39.827 -2.196 -24.033 1.00 80.81 194 ASP A C 1
ATOM 1485 O O . ASP A 1 194 ? 39.021 -3.066 -23.700 1.00 80.81 194 ASP A O 1
ATOM 1489 N N . TYR A 1 195 ? 41.110 -2.474 -24.278 1.00 87.56 195 TYR A N 1
ATOM 1490 C CA . TYR A 1 195 ? 41.676 -3.805 -24.085 1.00 87.56 195 TYR A CA 1
ATOM 1491 C C . TYR A 1 195 ? 41.653 -4.206 -22.607 1.00 87.56 195 TYR A C 1
ATOM 1493 O O . TYR A 1 195 ? 41.244 -5.318 -22.283 1.00 87.56 195 TYR A O 1
ATOM 1501 N N . GLU A 1 196 ? 42.042 -3.308 -21.707 1.00 86.06 196 GLU A N 1
ATOM 1502 C CA . GLU A 1 196 ? 41.995 -3.526 -20.262 1.00 86.06 196 GLU A CA 1
ATOM 1503 C C . GLU A 1 196 ? 40.559 -3.741 -19.783 1.00 86.06 196 GLU A C 1
ATOM 1505 O O . GLU A 1 196 ? 40.314 -4.687 -19.051 1.00 86.06 196 GLU A O 1
ATOM 1510 N N . HIS A 1 197 ? 39.591 -2.952 -20.248 1.00 79.06 197 HIS A N 1
ATOM 1511 C CA . HIS A 1 197 ? 38.181 -3.107 -19.893 1.00 79.06 197 HIS A CA 1
ATOM 1512 C C . HIS A 1 197 ? 37.594 -4.429 -20.406 1.00 79.06 197 HIS A C 1
ATOM 1514 O O . HIS A 1 197 ? 36.875 -5.111 -19.680 1.00 79.06 197 HIS A O 1
ATOM 1520 N N . LYS A 1 198 ? 37.919 -4.828 -21.643 1.00 79.69 198 LYS A N 1
ATOM 1521 C CA . LYS A 1 198 ? 37.436 -6.089 -22.234 1.00 79.69 198 LYS A CA 1
ATOM 1522 C C . LYS A 1 198 ? 38.078 -7.328 -21.609 1.00 79.69 198 LYS A C 1
ATOM 1524 O O . LYS A 1 198 ? 37.455 -8.385 -21.619 1.00 79.69 198 LYS A O 1
ATOM 1529 N N . ASN A 1 199 ? 39.295 -7.205 -21.080 1.00 83.88 199 ASN A N 1
ATOM 1530 C CA . ASN A 1 199 ? 40.031 -8.311 -20.463 1.00 83.88 199 ASN A CA 1
ATOM 1531 C C . ASN A 1 199 ? 40.067 -8.247 -18.928 1.00 83.88 199 ASN A C 1
ATOM 1533 O O . ASN A 1 199 ? 40.641 -9.134 -18.294 1.00 83.88 199 ASN A O 1
ATOM 1537 N N . ALA A 1 200 ? 39.468 -7.224 -18.317 1.00 82.88 200 ALA A N 1
ATOM 1538 C CA . ALA A 1 200 ? 39.355 -7.117 -16.873 1.00 82.88 200 ALA A CA 1
ATOM 1539 C C . ALA A 1 200 ? 38.426 -8.215 -16.353 1.00 82.88 200 ALA A C 1
ATOM 1541 O O . ALA A 1 200 ? 37.279 -8.356 -16.779 1.00 82.88 200 ALA A O 1
ATOM 1542 N N . VAL A 1 201 ? 38.927 -8.996 -15.400 1.00 81.31 201 VAL A N 1
ATOM 1543 C CA . VAL A 1 201 ? 38.129 -10.013 -14.720 1.00 81.31 201 VAL A CA 1
ATOM 1544 C C . VAL A 1 201 ? 37.074 -9.300 -13.879 1.00 81.31 201 VAL A C 1
ATOM 1546 O O 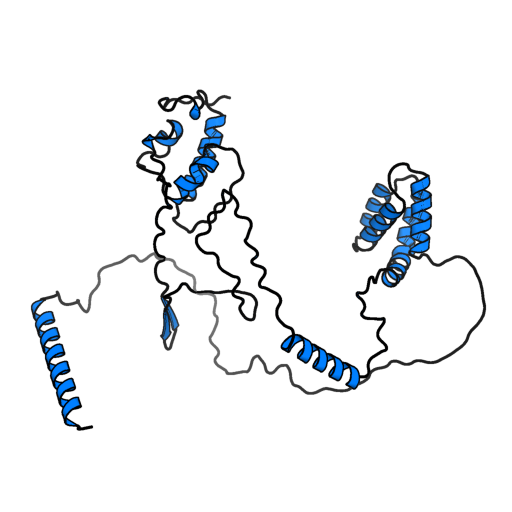. VAL A 1 201 ? 37.405 -8.532 -12.975 1.00 81.31 201 VAL A O 1
ATOM 1549 N N . LEU A 1 202 ? 35.800 -9.546 -14.193 1.00 73.94 202 LEU A N 1
ATOM 1550 C CA . LEU A 1 202 ? 34.672 -9.047 -13.411 1.00 73.94 202 LEU A CA 1
ATOM 1551 C C . LEU A 1 202 ? 34.836 -9.491 -11.954 1.00 73.94 202 LEU A C 1
ATOM 1553 O O . LEU A 1 202 ? 35.077 -10.667 -11.674 1.00 73.94 202 LEU A O 1
ATOM 1557 N N . GLY A 1 203 ? 34.714 -8.538 -11.029 1.00 74.00 203 GLY A N 1
ATOM 1558 C CA . GLY A 1 203 ? 34.745 -8.832 -9.600 1.00 74.00 203 GLY A CA 1
ATOM 1559 C C . GLY A 1 203 ? 33.655 -9.838 -9.201 1.00 74.00 203 GLY A C 1
ATOM 1560 O O . GLY A 1 203 ? 32.674 -10.018 -9.930 1.00 74.00 203 GLY A O 1
ATOM 1561 N N . PRO A 1 204 ? 33.798 -10.498 -8.038 1.00 74.94 204 PRO A N 1
ATOM 1562 C CA . PRO A 1 204 ? 32.785 -11.419 -7.543 1.00 74.94 204 PRO A CA 1
ATOM 1563 C C . PRO A 1 204 ? 31.434 -10.705 -7.451 1.00 74.94 204 PRO A C 1
ATOM 1565 O O . PRO A 1 204 ? 31.359 -9.560 -7.000 1.00 74.94 204 PRO A O 1
ATOM 1568 N N . ALA A 1 205 ? 30.369 -11.381 -7.890 1.00 59.25 205 ALA A N 1
ATOM 1569 C CA . ALA A 1 205 ? 29.017 -10.847 -7.825 1.00 59.25 205 ALA A CA 1
ATOM 1570 C C . ALA A 1 205 ? 28.693 -10.476 -6.373 1.00 59.25 205 ALA A C 1
ATOM 1572 O O . ALA A 1 205 ? 28.496 -11.341 -5.518 1.00 59.25 205 ALA A O 1
ATOM 1573 N N . LEU A 1 206 ? 28.656 -9.174 -6.089 1.00 57.69 206 LEU A N 1
ATOM 1574 C CA . LEU A 1 206 ? 28.117 -8.654 -4.845 1.00 57.69 206 LEU A CA 1
ATOM 1575 C C . LEU A 1 206 ? 26.623 -8.952 -4.879 1.00 57.69 206 LEU A C 1
ATOM 1577 O O . LEU A 1 206 ? 25.838 -8.186 -5.441 1.00 57.69 206 LEU A O 1
ATOM 1581 N N . ASN A 1 207 ? 26.232 -10.081 -4.291 1.00 51.44 207 ASN A N 1
ATOM 1582 C CA . ASN A 1 207 ? 24.866 -10.276 -3.843 1.00 51.44 207 ASN A CA 1
ATOM 1583 C C . ASN A 1 207 ? 24.597 -9.172 -2.816 1.00 51.44 207 ASN A C 1
ATOM 1585 O O . ASN A 1 207 ? 24.828 -9.347 -1.622 1.00 51.44 207 ASN A O 1
ATOM 1589 N N . ARG A 1 208 ? 24.135 -8.010 -3.290 1.00 57.16 208 ARG A N 1
ATOM 1590 C CA . ARG A 1 208 ? 23.363 -7.072 -2.483 1.00 57.16 208 ARG A CA 1
ATOM 1591 C C . ARG A 1 208 ? 22.086 -7.815 -2.115 1.00 57.16 208 ARG A C 1
ATOM 1593 O O . ARG A 1 208 ? 21.072 -7.681 -2.790 1.00 57.16 208 ARG A O 1
ATOM 1600 N N . GLY A 1 209 ? 22.163 -8.679 -1.105 1.00 55.72 209 GLY A N 1
ATOM 1601 C CA . GLY A 1 209 ? 20.971 -9.112 -0.402 1.00 55.72 209 GLY A CA 1
ATOM 1602 C C . GLY A 1 209 ? 20.333 -7.841 0.132 1.00 55.72 209 GLY A C 1
ATOM 1603 O O . GLY A 1 209 ? 20.908 -7.205 1.011 1.00 55.72 209 GLY A O 1
ATOM 1604 N N . GLU A 1 210 ? 19.239 -7.403 -0.491 1.00 59.31 210 GLU A N 1
ATOM 1605 C CA . GLU A 1 210 ? 18.486 -6.245 -0.017 1.00 59.31 210 GLU A CA 1
ATOM 1606 C C . GLU A 1 210 ? 18.085 -6.485 1.442 1.00 59.31 210 GLU A C 1
ATOM 1608 O O . GLU A 1 210 ? 17.697 -7.595 1.816 1.00 59.31 210 GLU A O 1
ATOM 1613 N N . GLU A 1 211 ? 18.184 -5.445 2.265 1.00 64.44 211 GLU A N 1
ATOM 1614 C CA . GLU A 1 211 ? 17.733 -5.476 3.651 1.00 64.44 211 GLU A CA 1
ATOM 1615 C C . GLU A 1 211 ? 16.230 -5.825 3.681 1.00 64.44 211 GLU A C 1
ATOM 1617 O O . GLU A 1 211 ? 15.395 -5.140 3.083 1.00 64.44 211 GLU A O 1
ATOM 1622 N N . ILE A 1 212 ? 15.877 -6.959 4.297 1.00 63.66 212 ILE A N 1
ATOM 1623 C CA . ILE A 1 212 ? 14.495 -7.454 4.334 1.00 63.66 212 ILE A CA 1
ATOM 1624 C C . ILE A 1 212 ? 13.766 -6.745 5.471 1.00 63.66 212 ILE A C 1
ATOM 1626 O O . ILE A 1 212 ? 13.891 -7.122 6.635 1.00 63.66 212 ILE A O 1
ATOM 1630 N N . TYR A 1 213 ? 12.980 -5.728 5.128 1.00 72.25 213 TYR A N 1
ATOM 1631 C CA . TYR A 1 213 ? 12.178 -5.008 6.113 1.00 72.25 213 TYR A CA 1
ATOM 1632 C C . TYR A 1 213 ? 10.921 -5.802 6.528 1.00 72.25 213 TYR A C 1
ATOM 1634 O O . TYR A 1 213 ? 10.253 -6.382 5.664 1.00 72.25 213 TYR A O 1
ATOM 1642 N N . PRO A 1 214 ? 10.526 -5.776 7.818 1.00 70.50 214 PRO A N 1
ATOM 1643 C CA . PRO A 1 214 ? 9.427 -6.588 8.366 1.00 70.50 214 PRO A CA 1
ATOM 1644 C C . PRO A 1 214 ? 8.051 -6.397 7.701 1.00 70.50 214 PRO A C 1
ATOM 1646 O O . PRO A 1 214 ? 7.200 -7.285 7.778 1.00 70.50 214 PRO A O 1
ATOM 1649 N N . HIS A 1 215 ? 7.820 -5.258 7.036 1.00 71.50 215 HIS A N 1
ATOM 1650 C CA . HIS A 1 215 ? 6.518 -4.875 6.468 1.00 71.50 215 HIS A CA 1
ATOM 1651 C C . HIS A 1 215 ? 6.540 -4.608 4.956 1.00 71.50 215 HIS A C 1
ATOM 1653 O O . HIS A 1 215 ? 5.580 -4.077 4.401 1.00 71.50 215 HIS A O 1
ATOM 1659 N N . VAL A 1 216 ? 7.607 -5.013 4.261 1.00 73.69 216 VAL A N 1
ATOM 1660 C CA . VAL A 1 216 ? 7.719 -4.849 2.806 1.00 73.69 216 VAL A CA 1
ATOM 1661 C C . VAL A 1 216 ? 7.352 -6.157 2.105 1.00 73.69 216 VAL A C 1
ATOM 1663 O O . VAL A 1 216 ? 8.122 -7.114 2.069 1.00 73.69 216 VAL A O 1
ATOM 1666 N N . TYR A 1 217 ? 6.155 -6.200 1.517 1.00 69.19 217 TYR A N 1
ATOM 1667 C CA . TYR A 1 217 ? 5.642 -7.378 0.813 1.00 69.19 217 TYR A CA 1
ATOM 1668 C C . TYR A 1 217 ? 5.768 -7.200 -0.707 1.00 69.19 217 TYR A C 1
ATOM 1670 O O . TYR A 1 217 ? 4.938 -6.543 -1.331 1.00 69.19 217 TYR A O 1
ATOM 1678 N N . LYS A 1 218 ? 6.799 -7.797 -1.319 1.00 64.94 218 LYS A N 1
ATOM 1679 C CA . LYS A 1 218 ? 7.017 -7.789 -2.780 1.00 64.94 218 LYS A CA 1
ATOM 1680 C C . LYS A 1 218 ? 6.616 -9.144 -3.387 1.00 64.94 218 LYS A C 1
ATOM 1682 O O . LYS A 1 218 ? 6.981 -10.184 -2.849 1.00 64.94 218 LYS A O 1
ATOM 1687 N N . SER A 1 219 ? 5.872 -9.145 -4.498 1.00 57.03 219 SER A N 1
ATOM 1688 C CA . SER A 1 219 ? 5.485 -10.371 -5.228 1.00 57.03 219 SER A CA 1
ATOM 1689 C C . SER A 1 219 ? 6.553 -10.852 -6.215 1.00 57.03 219 SER A C 1
ATOM 1691 O O . SER A 1 219 ? 6.704 -12.053 -6.412 1.00 57.03 219 SER A O 1
ATOM 1693 N N . HIS A 1 220 ? 7.311 -9.928 -6.807 1.00 53.59 220 HIS A N 1
ATOM 1694 C CA . HIS A 1 220 ? 8.421 -10.216 -7.710 1.00 53.59 220 HIS A CA 1
ATOM 1695 C C . HIS A 1 220 ? 9.633 -9.357 -7.353 1.00 53.59 220 HIS A C 1
ATOM 1697 O O . HIS A 1 220 ? 9.516 -8.151 -7.136 1.00 53.59 220 HIS A O 1
ATOM 1703 N N . HIS A 1 221 ? 10.807 -9.986 -7.335 1.00 51.78 221 HIS A N 1
ATOM 1704 C CA . HIS A 1 221 ? 12.093 -9.300 -7.335 1.00 51.78 221 HIS A CA 1
ATOM 1705 C C . HIS A 1 221 ? 12.426 -9.003 -8.802 1.00 51.78 221 HIS A C 1
ATOM 1707 O O . HIS A 1 221 ? 13.051 -9.810 -9.489 1.00 51.78 221 HIS A O 1
ATOM 1713 N N . ALA A 1 222 ? 11.889 -7.906 -9.336 1.00 48.56 222 ALA A N 1
ATOM 1714 C CA . ALA A 1 222 ? 12.234 -7.482 -10.684 1.00 48.56 222 ALA A CA 1
ATOM 1715 C C . ALA A 1 222 ? 13.676 -6.970 -10.651 1.00 48.56 222 ALA A C 1
ATOM 1717 O O . ALA A 1 222 ? 13.940 -5.820 -10.306 1.00 48.56 222 ALA A O 1
ATOM 1718 N N . GLY A 1 223 ? 14.619 -7.859 -10.969 1.00 53.12 223 GLY A N 1
ATOM 1719 C CA . GLY A 1 223 ? 15.978 -7.467 -11.298 1.00 53.12 223 GLY A CA 1
ATOM 1720 C C . GLY A 1 223 ? 15.945 -6.365 -12.353 1.00 53.12 223 GLY A C 1
ATOM 1721 O O . GLY A 1 223 ? 15.072 -6.314 -13.222 1.00 53.12 223 GLY A O 1
ATOM 1722 N N . ASN A 1 224 ? 16.885 -5.439 -12.249 1.00 49.03 224 ASN A N 1
ATOM 1723 C CA . ASN A 1 224 ? 16.903 -4.258 -13.081 1.00 49.03 224 ASN A CA 1
ATOM 1724 C C . ASN A 1 224 ? 17.257 -4.635 -14.555 1.00 49.03 224 ASN A C 1
ATOM 1726 O O . ASN A 1 224 ? 18.389 -4.441 -14.967 1.00 49.03 224 ASN A O 1
ATOM 1730 N N . ILE A 1 225 ? 16.288 -4.950 -15.431 1.00 50.47 225 ILE A N 1
ATOM 1731 C CA . ILE A 1 225 ? 16.508 -5.246 -16.883 1.00 50.47 225 ILE A CA 1
ATOM 1732 C C . ILE A 1 225 ? 16.423 -3.999 -17.802 1.00 50.47 225 ILE A C 1
ATOM 1734 O O . ILE A 1 225 ? 15.333 -3.621 -18.199 1.00 50.47 225 ILE A O 1
ATOM 1738 N N . LEU A 1 226 ? 17.533 -3.307 -18.099 1.00 48.44 226 LEU A N 1
ATOM 1739 C CA . LEU A 1 226 ? 17.585 -2.037 -18.879 1.00 48.44 226 LEU A CA 1
ATOM 1740 C C . LEU A 1 226 ? 17.261 -2.206 -20.375 1.00 48.44 226 LEU A C 1
ATOM 1742 O O . LEU A 1 226 ? 17.777 -3.116 -21.009 1.00 48.44 226 LEU A O 1
ATOM 1746 N N . ASP A 1 227 ? 16.451 -1.290 -20.920 1.00 51.88 227 ASP A N 1
ATOM 1747 C CA . ASP A 1 227 ? 16.349 -0.995 -22.361 1.00 51.88 227 ASP A CA 1
ATOM 1748 C C . ASP A 1 227 ? 17.392 0.074 -22.754 1.00 51.88 227 ASP A C 1
ATOM 1750 O O . ASP A 1 227 ? 17.880 0.810 -21.892 1.00 51.88 227 ASP A O 1
ATOM 1754 N N . SER A 1 228 ? 17.697 0.209 -24.046 1.00 52.12 228 SER A N 1
ATOM 1755 C CA . SER A 1 228 ? 18.690 1.127 -24.630 1.00 52.12 228 SER A CA 1
ATOM 1756 C C . SER A 1 228 ? 18.416 2.629 -24.399 1.00 52.12 228 SER A C 1
ATOM 1758 O O . SER A 1 228 ? 19.306 3.446 -24.619 1.00 52.12 228 SER A O 1
ATOM 1760 N N . ARG A 1 229 ? 17.237 3.008 -23.867 1.00 54.78 229 ARG A N 1
ATOM 1761 C CA . ARG A 1 229 ? 16.8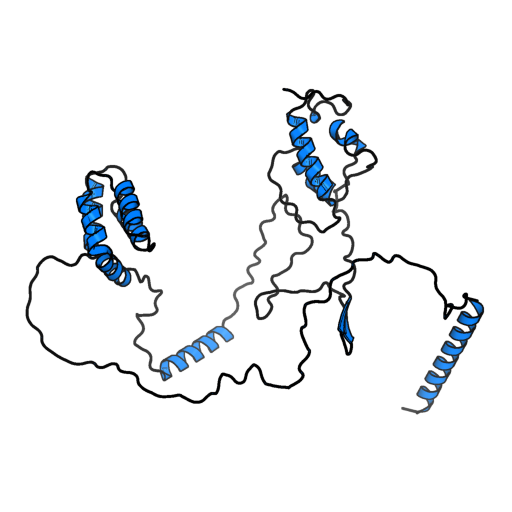90 4.369 -23.378 1.00 54.78 229 ARG A CA 1
ATOM 1762 C C . ARG A 1 229 ? 16.583 4.430 -21.870 1.00 54.78 229 ARG A C 1
ATOM 1764 O O . ARG A 1 229 ? 15.985 5.389 -21.390 1.00 54.78 229 ARG A O 1
ATOM 1771 N N . GLY A 1 230 ? 16.921 3.387 -21.111 1.00 49.72 230 GLY A N 1
ATOM 1772 C CA . GLY A 1 230 ? 16.733 3.334 -19.656 1.00 49.72 230 GLY A CA 1
ATOM 1773 C C . GLY A 1 230 ? 15.303 3.058 -19.159 1.00 49.72 230 GLY A C 1
ATOM 1774 O O . GLY A 1 230 ? 15.109 2.977 -17.946 1.00 49.72 230 GLY A O 1
ATOM 1775 N N . LYS A 1 231 ? 14.303 2.851 -20.033 1.00 53.88 231 LYS A N 1
ATOM 1776 C CA . LYS A 1 231 ? 12.916 2.508 -19.645 1.00 53.88 231 LYS A CA 1
ATOM 1777 C C . LYS A 1 231 ? 12.580 1.047 -19.940 1.00 53.88 231 LYS A C 1
ATOM 1779 O O . LYS A 1 231 ? 12.543 0.624 -21.082 1.00 53.88 231 LYS A O 1
ATOM 1784 N N . LYS A 1 232 ? 12.289 0.275 -18.895 1.00 53.12 232 LYS A N 1
ATOM 1785 C CA . LYS A 1 232 ? 12.017 -1.169 -18.982 1.00 53.12 232 LYS A CA 1
ATOM 1786 C C . LYS A 1 232 ? 10.525 -1.397 -19.169 1.00 53.12 232 LYS A C 1
ATOM 1788 O O . LYS A 1 232 ? 9.775 -1.240 -18.210 1.00 53.12 232 LYS A O 1
ATOM 1793 N N . TYR A 1 233 ? 10.096 -1.813 -20.354 1.00 55.19 233 TYR A N 1
ATOM 1794 C CA . TYR A 1 233 ? 8.765 -2.395 -20.532 1.00 55.19 233 TYR A CA 1
ATOM 1795 C C . TYR A 1 233 ? 8.919 -3.910 -20.667 1.00 55.19 233 TYR A C 1
ATOM 1797 O O . TYR A 1 233 ? 9.081 -4.440 -21.759 1.00 55.19 233 TYR A O 1
ATOM 1805 N N . ALA A 1 234 ? 8.930 -4.612 -19.533 1.00 67.12 234 ALA A N 1
ATOM 1806 C CA . ALA A 1 234 ? 8.870 -6.069 -19.526 1.00 67.12 234 ALA A CA 1
ATOM 1807 C C . ALA A 1 234 ? 7.399 -6.501 -19.520 1.00 67.12 234 ALA A C 1
ATOM 1809 O O . ALA A 1 234 ? 6.671 -6.214 -18.567 1.00 67.12 234 ALA A O 1
ATOM 1810 N N . LEU A 1 235 ? 6.963 -7.182 -20.581 1.00 79.62 235 LEU A N 1
ATOM 1811 C CA . LEU A 1 235 ? 5.656 -7.831 -20.600 1.00 79.62 235 LEU A CA 1
ATOM 1812 C C . LEU A 1 235 ? 5.690 -9.107 -19.739 1.00 79.62 235 LEU A C 1
ATOM 1814 O O . LEU A 1 235 ? 6.726 -9.780 -19.680 1.00 79.62 235 LEU A O 1
ATOM 1818 N N . PRO A 1 236 ? 4.584 -9.465 -19.060 1.00 79.38 236 PRO A N 1
ATOM 1819 C CA . PRO A 1 236 ? 4.498 -10.708 -18.302 1.00 79.38 236 PRO A CA 1
ATOM 1820 C C . PRO A 1 236 ? 4.785 -11.937 -19.173 1.00 79.38 236 PRO A C 1
ATOM 1822 O O . PRO A 1 236 ? 4.471 -11.956 -20.366 1.00 79.38 236 PRO A O 1
ATOM 1825 N N . MET A 1 237 ? 5.334 -12.995 -18.56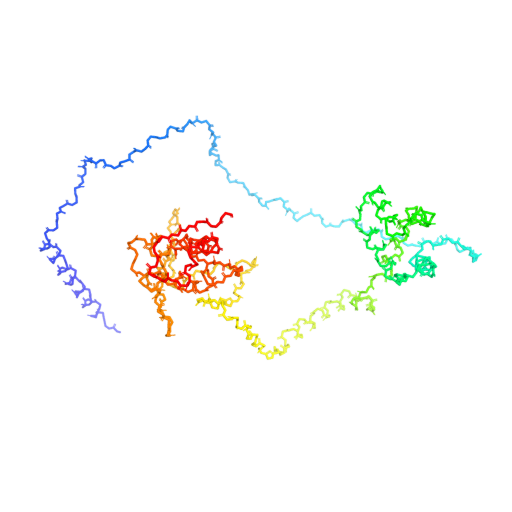8 1.00 76.69 237 MET A N 1
ATOM 1826 C CA . MET A 1 237 ? 5.537 -14.267 -19.269 1.00 76.69 237 MET A CA 1
ATOM 1827 C C . MET A 1 237 ? 4.210 -14.795 -19.827 1.00 76.69 237 MET A C 1
ATOM 1829 O O . MET A 1 237 ? 3.212 -14.839 -19.108 1.00 76.69 237 MET A O 1
ATOM 1833 N N . GLY A 1 238 ? 4.222 -15.215 -21.094 1.00 80.19 238 GLY A N 1
ATOM 1834 C CA . GLY A 1 238 ? 3.029 -15.672 -21.812 1.00 80.19 238 GLY A CA 1
ATOM 1835 C C . GLY A 1 238 ? 2.240 -14.563 -22.512 1.00 80.19 238 GLY A C 1
ATOM 1836 O O . GLY A 1 238 ? 1.141 -14.837 -22.977 1.00 80.19 238 GLY A O 1
ATOM 1837 N N . SER A 1 239 ? 2.762 -13.332 -22.575 1.00 86.56 239 SER A N 1
ATOM 1838 C CA . SER A 1 239 ? 2.177 -12.292 -23.429 1.00 86.56 239 SER A CA 1
ATOM 1839 C C . SER A 1 239 ? 2.447 -12.599 -24.903 1.00 86.56 239 SER A C 1
ATOM 1841 O O . SER A 1 239 ? 3.594 -12.857 -25.273 1.00 86.56 239 SER A O 1
ATOM 1843 N N . GLU A 1 240 ? 1.410 -12.545 -25.733 1.00 88.94 240 GLU A N 1
ATOM 1844 C CA . GLU A 1 240 ? 1.490 -12.772 -27.179 1.00 88.94 240 GLU A CA 1
ATOM 1845 C C . GLU A 1 240 ? 1.303 -11.450 -27.928 1.00 88.94 240 GLU A C 1
ATOM 1847 O O . GLU A 1 240 ? 0.484 -10.615 -27.538 1.00 88.94 240 GLU A O 1
ATOM 1852 N N . ARG A 1 241 ? 2.077 -11.250 -28.999 1.00 89.62 241 ARG A N 1
ATOM 1853 C CA . ARG A 1 241 ? 1.929 -10.115 -29.917 1.00 89.62 241 ARG A CA 1
ATOM 1854 C C . ARG A 1 241 ? 1.532 -10.649 -31.287 1.00 89.62 241 ARG A C 1
ATOM 1856 O O . ARG A 1 241 ? 2.271 -11.443 -31.867 1.00 89.62 241 ARG A O 1
ATOM 1863 N N . THR A 1 242 ? 0.413 -10.167 -31.806 1.00 92.19 242 THR A N 1
ATOM 1864 C CA . THR A 1 242 ? -0.103 -10.457 -33.145 1.00 92.19 242 THR A CA 1
ATOM 1865 C C . THR A 1 242 ? -0.069 -9.177 -33.976 1.00 92.19 242 THR A C 1
ATOM 1867 O O . THR A 1 242 ? -0.540 -8.120 -33.560 1.00 92.19 242 THR A O 1
ATOM 1870 N N . GLU A 1 243 ? 0.565 -9.232 -35.146 1.00 93.31 243 GLU A N 1
ATOM 1871 C CA . GLU A 1 243 ? 0.681 -8.086 -36.050 1.00 93.31 243 GLU A CA 1
ATOM 1872 C C . GLU A 1 243 ? -0.314 -8.245 -37.198 1.00 93.31 243 GLU A C 1
ATOM 1874 O O . GLU A 1 243 ? -0.311 -9.257 -37.900 1.00 93.31 243 GLU A O 1
ATOM 1879 N N . HIS A 1 244 ? -1.189 -7.256 -37.361 1.00 94.62 244 HIS A N 1
ATOM 1880 C CA . HIS A 1 244 ? -2.155 -7.172 -38.447 1.00 94.62 244 HIS A CA 1
ATOM 1881 C C . HIS A 1 244 ? -1.810 -5.988 -39.353 1.00 94.62 244 HIS A C 1
ATOM 1883 O O . HIS A 1 244 ? -1.104 -5.064 -38.963 1.00 94.62 244 HIS A O 1
ATOM 1889 N N . GLU A 1 245 ? -2.365 -5.983 -40.563 1.00 95.25 245 GLU A N 1
ATOM 1890 C CA . GLU A 1 245 ? -2.079 -4.964 -41.581 1.00 95.25 245 GLU A CA 1
ATOM 1891 C C . GLU A 1 245 ? -2.386 -3.525 -41.121 1.00 95.25 245 GLU A C 1
ATOM 1893 O O . GLU A 1 245 ? -1.718 -2.585 -41.538 1.00 95.25 245 GLU A O 1
ATOM 1898 N N . ARG A 1 246 ? -3.383 -3.341 -40.243 1.00 96.25 246 ARG A N 1
ATOM 1899 C CA . ARG A 1 246 ? -3.819 -2.015 -39.761 1.00 96.25 246 ARG A CA 1
ATOM 1900 C C . ARG A 1 246 ? -3.596 -1.771 -38.270 1.00 96.25 246 ARG A C 1
ATOM 1902 O O . ARG A 1 246 ? -3.811 -0.652 -37.815 1.00 96.25 246 ARG A O 1
ATOM 1909 N N . TYR A 1 247 ? -3.241 -2.795 -37.498 1.00 95.12 247 TYR A N 1
ATOM 1910 C CA . TYR A 1 247 ? -3.090 -2.687 -36.048 1.00 95.12 247 TYR A CA 1
ATOM 1911 C C . TYR A 1 247 ? -2.179 -3.786 -35.501 1.00 95.12 247 TYR A C 1
ATOM 1913 O O . TYR A 1 247 ? -2.004 -4.835 -36.112 1.00 95.12 247 TYR A O 1
ATOM 1921 N N . SER A 1 248 ? -1.623 -3.560 -34.315 1.00 92.12 248 SER A N 1
ATOM 1922 C CA . SER A 1 248 ? -0.959 -4.608 -33.541 1.00 92.12 248 SER A CA 1
ATOM 1923 C C . SER A 1 248 ? -1.801 -4.924 -32.315 1.00 92.12 248 SER A C 1
ATOM 1925 O O . SER A 1 248 ? -2.321 -4.024 -31.656 1.00 92.12 248 SER A O 1
ATOM 1927 N N . GLU A 1 249 ? -1.965 -6.206 -32.030 1.00 95.62 249 GLU A N 1
ATOM 1928 C CA . GLU A 1 249 ? -2.694 -6.698 -30.874 1.00 95.62 249 GLU A CA 1
ATOM 1929 C C . GLU A 1 249 ? -1.711 -7.334 -29.885 1.00 95.62 249 GLU A C 1
ATOM 1931 O O . GLU A 1 249 ? -0.772 -8.046 -30.250 1.00 95.62 249 GLU A O 1
ATOM 1936 N N . TYR A 1 250 ? -1.911 -7.021 -28.605 1.00 92.50 250 TYR A N 1
ATOM 1937 C CA . TYR A 1 250 ? -1.115 -7.530 -27.496 1.00 92.50 250 TYR A CA 1
ATOM 1938 C C . TYR A 1 250 ? -2.047 -8.243 -26.522 1.00 92.50 250 TYR A C 1
ATOM 1940 O O . TYR A 1 250 ? -2.851 -7.608 -25.839 1.00 92.50 250 TYR A O 1
ATOM 1948 N N . THR A 1 251 ? -1.913 -9.562 -26.427 1.00 92.38 251 THR A N 1
ATOM 1949 C CA . THR A 1 251 ? -2.675 -10.379 -25.481 1.00 92.38 251 THR A CA 1
ATOM 1950 C C . THR A 1 251 ? -1.839 -10.601 -24.229 1.00 92.38 251 THR A C 1
ATOM 1952 O O . THR A 1 251 ? -0.821 -11.290 -24.263 1.00 92.38 251 THR A O 1
ATOM 1955 N N . ILE A 1 252 ? -2.264 -10.014 -23.108 1.00 90.69 252 ILE A N 1
ATOM 1956 C CA . ILE A 1 252 ? -1.593 -10.151 -21.809 1.00 90.69 252 ILE A CA 1
ATOM 1957 C C . ILE A 1 252 ? -2.381 -11.160 -20.960 1.00 90.69 252 ILE A C 1
ATOM 1959 O O . ILE A 1 252 ? -3.542 -10.896 -20.634 1.00 90.69 252 ILE A O 1
ATOM 1963 N N . PRO A 1 253 ? -1.791 -12.305 -20.570 1.00 89.44 253 PRO A N 1
ATOM 1964 C CA . PRO A 1 253 ? -2.497 -13.303 -19.779 1.00 89.44 253 PRO A CA 1
ATOM 1965 C C . PRO A 1 253 ? -2.799 -12.779 -18.372 1.00 89.44 253 PRO A C 1
ATOM 1967 O O . PRO A 1 253 ? -2.015 -12.036 -17.775 1.00 89.44 253 PRO A O 1
ATOM 1970 N N . ALA A 1 254 ? -3.921 -13.219 -17.800 1.00 88.75 254 ALA A N 1
ATOM 1971 C CA . ALA A 1 254 ? -4.260 -12.899 -16.419 1.00 88.75 254 ALA A CA 1
ATOM 1972 C C . ALA A 1 254 ? -3.182 -13.433 -15.457 1.00 88.75 254 ALA A C 1
ATOM 1974 O O . ALA A 1 254 ? -2.786 -14.601 -15.514 1.00 88.75 254 ALA A O 1
ATOM 1975 N N . GLY A 1 255 ? -2.717 -12.575 -14.545 1.00 80.38 255 GLY A N 1
ATOM 1976 C CA . GLY A 1 255 ? -1.743 -12.960 -13.529 1.00 80.38 255 GLY A CA 1
ATOM 1977 C C . GLY A 1 255 ? -2.285 -14.072 -12.630 1.00 80.38 255 GLY A C 1
ATOM 1978 O O . GLY A 1 255 ? -3.433 -14.024 -12.186 1.00 80.38 255 GLY A O 1
ATOM 1979 N N . LYS A 1 256 ? -1.455 -15.078 -12.329 1.00 78.81 256 LYS A N 1
ATOM 1980 C CA . LYS A 1 256 ? -1.834 -16.148 -11.396 1.00 78.81 256 LYS A CA 1
ATOM 1981 C C . LYS A 1 256 ? -2.156 -15.540 -10.031 1.00 78.81 256 LYS A C 1
ATOM 1983 O O . LYS A 1 256 ? -1.342 -14.806 -9.470 1.00 78.81 256 LYS A O 1
ATOM 1988 N N . VAL A 1 257 ? -3.323 -15.872 -9.481 1.00 77.44 257 VAL A N 1
ATOM 1989 C CA . VAL A 1 257 ? -3.682 -15.458 -8.121 1.00 77.44 257 VAL A CA 1
ATOM 1990 C C . VAL A 1 257 ? -2.677 -16.059 -7.139 1.00 77.44 257 VAL A C 1
ATOM 1992 O O . VAL A 1 257 ? -2.480 -17.273 -7.087 1.00 77.44 257 VAL A O 1
ATOM 1995 N N . GLY A 1 258 ? -1.985 -15.206 -6.384 1.00 68.31 258 GLY A N 1
ATOM 1996 C CA . GLY A 1 258 ? -1.034 -15.676 -5.383 1.00 68.31 258 GLY A CA 1
ATOM 1997 C C . GLY A 1 258 ? -1.748 -16.502 -4.311 1.00 68.31 258 GLY A C 1
ATOM 1998 O O . GLY A 1 258 ? -2.828 -16.126 -3.851 1.00 68.31 258 GLY A O 1
ATOM 1999 N N . THR A 1 259 ? -1.119 -17.573 -3.832 1.00 73.31 259 THR A N 1
ATOM 2000 C CA . THR A 1 259 ? -1.597 -18.320 -2.658 1.00 73.31 259 THR A CA 1
ATOM 2001 C C . THR A 1 259 ? -1.323 -17.533 -1.382 1.00 73.31 259 THR A C 1
ATOM 2003 O O . THR A 1 259 ? -0.366 -16.751 -1.315 1.00 73.31 259 THR A O 1
ATOM 2006 N N . ILE A 1 260 ? -2.191 -17.670 -0.378 1.00 71.06 260 ILE A N 1
ATOM 2007 C CA . ILE A 1 260 ? -1.967 -17.064 0.939 1.00 71.06 260 ILE A CA 1
ATOM 2008 C C . ILE A 1 260 ? -0.680 -17.678 1.514 1.00 71.06 260 ILE A C 1
ATOM 2010 O O . ILE A 1 260 ? -0.512 -18.895 1.488 1.00 71.06 260 ILE A O 1
ATOM 2014 N N . GLY A 1 261 ? 0.261 -16.835 1.954 1.00 67.81 261 GLY A N 1
ATOM 2015 C CA . GLY A 1 261 ? 1.542 -17.301 2.495 1.00 67.81 261 GLY A CA 1
ATOM 2016 C C . GLY A 1 261 ? 1.338 -18.179 3.731 1.00 67.81 261 GLY A C 1
ATOM 2017 O O . GLY A 1 261 ? 0.389 -17.962 4.484 1.00 67.81 261 GLY A O 1
ATOM 2018 N N . ALA A 1 262 ? 2.220 -19.160 3.938 1.00 69.25 262 ALA A N 1
ATOM 2019 C CA . ALA A 1 262 ? 2.121 -20.097 5.056 1.00 69.25 262 ALA A CA 1
ATOM 2020 C C . ALA A 1 262 ? 1.950 -19.356 6.398 1.00 69.25 262 ALA A C 1
ATOM 2022 O O . ALA A 1 262 ? 2.698 -18.428 6.702 1.00 69.25 262 ALA A O 1
ATOM 2023 N N . GLY A 1 263 ? 0.932 -19.745 7.171 1.00 72.00 263 GLY A N 1
ATOM 2024 C CA . GLY A 1 263 ? 0.617 -19.153 8.477 1.00 72.00 263 GLY A CA 1
ATOM 2025 C C . GLY A 1 263 ? -0.190 -17.850 8.447 1.00 72.00 263 GLY A C 1
ATOM 2026 O O . GLY A 1 263 ? -0.514 -17.333 9.511 1.00 72.00 263 GLY A O 1
ATOM 2027 N N . ARG A 1 264 ? -0.547 -17.313 7.272 1.00 78.06 264 ARG A N 1
ATOM 2028 C CA . ARG A 1 264 ? -1.425 -16.135 7.174 1.00 78.06 264 ARG A CA 1
ATOM 2029 C C . ARG A 1 264 ? -2.870 -16.567 6.959 1.00 78.06 264 ARG A C 1
ATOM 2031 O O . ARG A 1 264 ? -3.149 -17.442 6.145 1.00 78.06 264 ARG A O 1
ATOM 2038 N N . THR A 1 265 ? -3.788 -15.926 7.665 1.00 86.69 265 THR A N 1
ATOM 2039 C CA . THR A 1 265 ? -5.232 -16.131 7.533 1.00 86.69 265 THR A CA 1
ATOM 2040 C C . THR A 1 265 ? -5.909 -14.815 7.173 1.00 86.69 265 THR A C 1
ATOM 2042 O O . THR A 1 265 ? -5.356 -13.735 7.380 1.00 86.69 265 THR A O 1
ATOM 2045 N N . LEU A 1 266 ? -7.097 -14.907 6.577 1.00 92.25 266 LEU A N 1
ATOM 2046 C CA . LEU A 1 266 ? -7.938 -13.734 6.366 1.00 92.25 266 LEU A CA 1
ATOM 2047 C C . LEU A 1 266 ? -8.550 -13.318 7.703 1.00 92.25 266 LEU A C 1
ATOM 2049 O O . LEU A 1 266 ? -9.017 -14.173 8.458 1.00 92.25 266 LEU A O 1
ATOM 2053 N N . VAL A 1 267 ? -8.557 -12.016 7.976 1.00 93.12 267 VAL A N 1
ATOM 2054 C CA . VAL A 1 267 ? -9.165 -11.464 9.189 1.00 93.12 267 VAL A CA 1
ATOM 2055 C C . VAL A 1 267 ? -10.678 -11.579 9.054 1.00 93.12 267 VAL A C 1
ATOM 2057 O O . VAL A 1 267 ? -11.270 -11.039 8.115 1.00 93.12 267 VAL A O 1
ATOM 2060 N N . LYS A 1 268 ? -11.316 -12.306 9.975 1.00 95.19 268 LYS A N 1
ATOM 2061 C CA . LYS A 1 268 ? -12.776 -12.407 10.008 1.00 95.19 268 LYS A CA 1
ATOM 2062 C C . LYS A 1 268 ? -13.359 -11.169 10.664 1.00 95.19 268 LYS A C 1
ATOM 2064 O O . LYS A 1 268 ? -12.907 -10.762 11.729 1.00 95.19 268 LYS A O 1
ATOM 2069 N N . ILE A 1 269 ? -14.434 -10.637 10.091 1.00 94.00 269 ILE A N 1
ATOM 2070 C CA . ILE A 1 269 ? -15.129 -9.479 10.673 1.00 94.00 269 ILE A CA 1
ATOM 2071 C C . ILE A 1 269 ? -15.692 -9.818 12.061 1.00 94.00 269 ILE A C 1
ATOM 2073 O O . ILE A 1 269 ? -15.720 -8.976 12.952 1.00 94.00 269 ILE A O 1
ATOM 2077 N N . SER A 1 270 ? -16.057 -11.083 12.292 1.00 90.88 270 SER A N 1
ATOM 2078 C CA . SER A 1 270 ? -16.503 -11.575 13.601 1.00 90.88 270 SER A CA 1
ATOM 2079 C C . SER A 1 270 ? -15.461 -11.420 14.716 1.00 90.88 270 SER A C 1
ATOM 2081 O O . SER A 1 270 ? -15.839 -11.326 15.881 1.00 90.88 270 SER A O 1
ATOM 2083 N N . GLU A 1 271 ? -14.172 -11.401 14.372 1.00 90.25 271 GLU A N 1
ATOM 2084 C CA . GLU A 1 271 ? -13.052 -11.297 15.319 1.00 90.25 271 GLU A CA 1
ATOM 2085 C C . GLU A 1 271 ? -12.652 -9.836 15.600 1.00 90.25 271 GLU A C 1
ATOM 2087 O O . GLU A 1 271 ? -11.848 -9.585 16.494 1.00 90.25 271 GLU A O 1
ATOM 2092 N N . MET A 1 272 ? -13.217 -8.872 14.865 1.00 91.25 272 MET A N 1
ATOM 2093 C CA . MET A 1 272 ? -12.970 -7.439 15.055 1.00 91.25 272 MET A CA 1
ATOM 2094 C C . MET A 1 272 ? -13.880 -6.853 16.151 1.00 91.25 272 MET A C 1
ATOM 2096 O O . MET A 1 272 ? -14.808 -7.509 16.637 1.00 91.25 272 MET A O 1
ATOM 2100 N N . ASP A 1 273 ? -13.627 -5.610 16.552 1.00 91.38 273 ASP A N 1
ATOM 2101 C CA . ASP A 1 273 ? -14.469 -4.897 17.517 1.00 91.38 273 ASP A CA 1
ATOM 2102 C C . ASP A 1 273 ? -15.830 -4.465 16.942 1.00 91.38 273 ASP A C 1
ATOM 2104 O O . ASP A 1 273 ? -16.123 -4.616 15.749 1.00 91.38 273 ASP A O 1
ATOM 2108 N N . GLY A 1 274 ? -16.687 -3.934 17.817 1.00 89.06 274 GLY A N 1
ATOM 2109 C CA . GLY A 1 274 ? -18.027 -3.478 17.458 1.00 89.06 274 GLY A CA 1
ATOM 2110 C C . GLY A 1 274 ? -18.039 -2.360 16.411 1.00 89.06 274 GLY A C 1
ATOM 2111 O O . GLY A 1 274 ? -18.942 -2.330 15.571 1.00 89.06 274 GLY A O 1
ATOM 2112 N N . LEU A 1 275 ? -17.030 -1.482 16.409 1.00 89.88 275 LEU A N 1
ATOM 2113 C CA . LEU A 1 275 ? -16.929 -0.357 15.477 1.00 89.88 275 LEU A CA 1
ATOM 2114 C C . LEU A 1 275 ? -16.670 -0.856 14.047 1.00 89.88 275 LEU A C 1
ATOM 2116 O O . LEU A 1 275 ? -17.391 -0.506 13.105 1.00 89.88 275 LEU A O 1
ATOM 2120 N N . CYS A 1 276 ? -15.708 -1.764 13.892 1.00 91.44 276 CYS A N 1
ATOM 2121 C CA . CYS A 1 276 ? -15.427 -2.436 12.629 1.00 91.44 276 CYS A CA 1
ATOM 2122 C C . CYS A 1 276 ? -16.597 -3.305 12.164 1.00 91.44 276 CYS A C 1
ATOM 2124 O O . CYS A 1 276 ? -16.978 -3.244 10.995 1.00 91.44 276 CYS A O 1
ATOM 2126 N N . LYS A 1 277 ? -17.208 -4.085 13.064 1.00 91.75 277 LYS A N 1
ATOM 2127 C CA . LYS A 1 277 ? -18.359 -4.946 12.739 1.00 91.75 277 LYS A CA 1
ATOM 2128 C C . LYS A 1 277 ? -19.550 -4.156 12.201 1.00 91.75 277 LYS A C 1
ATOM 2130 O O . LYS A 1 277 ? -20.209 -4.611 11.267 1.00 91.75 277 LYS A O 1
ATOM 2135 N N . LYS A 1 278 ? -19.833 -2.982 12.780 1.00 90.56 278 LYS A N 1
ATOM 2136 C CA . LYS A 1 278 ? -20.906 -2.095 12.306 1.00 90.56 278 LYS A CA 1
ATOM 2137 C C . LYS A 1 278 ? -20.588 -1.487 10.944 1.00 90.56 278 LYS A C 1
ATOM 2139 O O . LYS A 1 278 ? -21.490 -1.377 10.116 1.00 90.56 278 LYS A O 1
ATOM 2144 N N . THR A 1 279 ? -19.329 -1.127 10.714 1.00 92.50 279 THR A N 1
ATOM 2145 C CA . THR A 1 279 ? -18.898 -0.489 9.465 1.00 92.50 279 THR A CA 1
ATOM 2146 C C . THR A 1 279 ? -18.873 -1.481 8.303 1.00 92.50 279 THR A C 1
ATOM 2148 O O . THR A 1 279 ? -19.473 -1.236 7.260 1.00 92.50 279 THR A O 1
ATOM 2151 N N . PHE A 1 280 ? -18.272 -2.655 8.496 1.00 93.75 280 PHE A N 1
ATOM 2152 C CA . PHE A 1 280 ? -18.168 -3.701 7.475 1.00 93.75 280 PHE A CA 1
ATOM 2153 C C . PHE A 1 280 ? -19.375 -4.651 7.490 1.00 93.75 280 PHE A C 1
ATOM 2155 O O . PHE A 1 280 ? -19.242 -5.878 7.457 1.00 93.75 280 PHE A O 1
ATOM 2162 N N . LYS A 1 281 ? -20.592 -4.098 7.528 1.00 91.69 281 LYS A N 1
ATOM 2163 C CA . LYS A 1 281 ? -21.821 -4.900 7.515 1.00 91.69 281 LYS A CA 1
ATOM 2164 C C . LYS A 1 281 ? -21.960 -5.650 6.184 1.00 91.69 281 LYS A C 1
ATOM 2166 O O . LYS A 1 281 ? -21.930 -5.049 5.116 1.00 91.69 281 LYS A O 1
ATOM 2171 N N . GLY A 1 282 ? -22.151 -6.967 6.257 1.00 91.50 282 GLY A N 1
ATOM 2172 C CA . GLY A 1 282 ? -22.259 -7.845 5.082 1.00 91.50 282 GLY A CA 1
ATOM 2173 C C . GLY A 1 282 ? -20.935 -8.477 4.643 1.00 91.50 282 GLY A C 1
ATOM 2174 O O . GLY A 1 282 ? -20.942 -9.368 3.797 1.00 91.50 282 GLY A O 1
ATOM 2175 N N . TYR A 1 283 ? -19.815 -8.086 5.254 1.00 94.12 283 TYR A N 1
ATOM 2176 C CA . TYR A 1 283 ? -18.522 -8.717 5.030 1.00 94.12 283 TYR A CA 1
ATOM 2177 C C . TYR A 1 283 ? -18.360 -9.913 5.971 1.00 94.12 283 TYR A C 1
ATOM 2179 O O . TYR A 1 283 ? -18.633 -9.833 7.168 1.00 94.12 283 TYR A O 1
ATOM 2187 N N . THR A 1 284 ? -17.888 -11.036 5.435 1.00 95.00 284 THR A N 1
ATOM 2188 C CA . THR A 1 284 ? -17.510 -12.209 6.239 1.00 95.00 284 THR A CA 1
ATOM 2189 C C . THR A 1 284 ? -16.048 -12.120 6.674 1.00 95.00 284 THR A C 1
ATOM 2191 O O . THR A 1 284 ? -15.712 -12.363 7.835 1.00 95.00 284 THR A O 1
ATOM 2194 N N . THR A 1 285 ? -15.177 -11.718 5.748 1.00 95.62 285 THR A N 1
ATOM 2195 C CA . THR A 1 285 ? -13.730 -11.587 5.937 1.00 95.62 285 THR A CA 1
ATOM 2196 C C . THR A 1 285 ? -13.188 -10.395 5.161 1.00 95.62 285 THR A C 1
ATOM 2198 O O . THR A 1 285 ? -13.671 -10.108 4.065 1.00 95.62 285 THR A O 1
ATOM 2201 N N . LEU A 1 286 ? -12.126 -9.772 5.671 1.00 94.62 286 LEU A N 1
ATOM 2202 C CA . LEU A 1 286 ? -11.303 -8.853 4.889 1.00 94.62 286 LEU A CA 1
ATOM 2203 C C . LEU A 1 286 ? -10.568 -9.613 3.778 1.00 94.62 286 LEU A C 1
ATOM 2205 O O . LEU A 1 286 ? -10.198 -10.781 3.932 1.00 94.62 286 LEU A O 1
ATOM 2209 N N . ASN A 1 287 ? -10.318 -8.951 2.649 1.00 92.75 287 ASN A N 1
ATOM 2210 C CA . ASN A 1 287 ? -9.554 -9.551 1.561 1.00 92.75 287 ASN A CA 1
ATOM 2211 C C . ASN A 1 287 ? -8.073 -9.741 1.957 1.00 92.75 287 ASN A C 1
ATOM 2213 O O . ASN A 1 287 ? -7.631 -9.333 3.033 1.00 92.75 287 ASN A O 1
ATOM 2217 N N . ARG A 1 288 ? -7.272 -10.363 1.086 1.00 89.81 288 ARG A N 1
ATOM 2218 C CA . ARG A 1 288 ? -5.858 -10.652 1.379 1.00 89.81 288 ARG A CA 1
ATOM 2219 C C . ARG A 1 288 ? -5.028 -9.401 1.688 1.00 89.81 288 ARG A C 1
ATOM 2221 O O . ARG A 1 288 ? -4.214 -9.439 2.605 1.00 89.81 288 ARG A O 1
ATOM 2228 N N . MET A 1 289 ? -5.181 -8.341 0.898 1.00 91.06 289 MET A N 1
ATOM 2229 C CA . MET A 1 289 ? -4.414 -7.103 1.060 1.00 91.06 289 MET A CA 1
ATOM 2230 C C . MET A 1 289 ? -4.852 -6.372 2.332 1.00 91.06 289 MET A C 1
ATOM 2232 O O . MET A 1 289 ? -4.013 -6.014 3.148 1.00 91.06 289 MET A O 1
ATOM 2236 N N . GLN A 1 290 ? -6.160 -6.262 2.554 1.00 94.38 290 GLN A N 1
ATOM 2237 C CA . GLN A 1 290 ? -6.759 -5.651 3.741 1.00 94.38 290 GLN A CA 1
ATOM 2238 C C . GLN A 1 290 ? -6.357 -6.389 5.025 1.00 94.38 290 GLN A C 1
ATOM 2240 O O . GLN A 1 290 ? -5.907 -5.765 5.978 1.00 94.38 290 GLN A O 1
ATOM 2245 N N . SER A 1 291 ? -6.431 -7.724 5.031 1.00 93.19 291 SER A N 1
ATOM 2246 C CA . SER A 1 291 ? -6.002 -8.560 6.164 1.00 93.19 291 SER A CA 1
ATOM 2247 C C . SER A 1 291 ? -4.516 -8.389 6.485 1.00 93.19 291 SER A C 1
ATOM 2249 O O . SER A 1 291 ? -4.116 -8.491 7.640 1.00 93.19 291 SER A O 1
ATOM 2251 N N . LEU A 1 292 ? -3.695 -8.137 5.461 1.00 90.62 292 LEU A N 1
ATOM 2252 C CA . LEU A 1 292 ? -2.259 -7.936 5.612 1.00 90.62 292 LEU A CA 1
ATOM 2253 C C . LEU A 1 292 ? -1.927 -6.596 6.268 1.00 90.62 292 LEU A C 1
ATOM 2255 O O . LEU A 1 292 ? -1.020 -6.539 7.094 1.00 90.62 292 LEU A O 1
ATOM 2259 N N . VAL A 1 293 ? -2.645 -5.538 5.890 1.00 93.12 293 VAL A N 1
ATOM 2260 C CA . VAL A 1 293 ? -2.417 -4.187 6.420 1.00 93.12 293 VAL A CA 1
ATOM 2261 C C . VAL A 1 293 ? -3.164 -3.929 7.723 1.00 93.12 293 VAL A C 1
ATOM 2263 O O . VAL A 1 293 ? -2.755 -3.051 8.465 1.00 93.12 293 VAL A O 1
ATOM 2266 N N . TYR A 1 294 ? -4.206 -4.704 8.041 1.00 94.12 294 TYR A N 1
ATOM 2267 C CA . TYR A 1 294 ? -5.056 -4.515 9.222 1.00 94.12 294 TYR A CA 1
ATOM 2268 C C . TYR A 1 294 ? -4.297 -4.267 10.543 1.00 94.12 294 TYR A C 1
ATOM 2270 O O . TYR A 1 294 ? -4.664 -3.323 11.242 1.00 94.12 294 TYR A O 1
ATOM 2278 N N . PRO A 1 295 ? -3.233 -5.021 10.902 1.00 92.69 295 PRO A N 1
ATOM 2279 C CA . PRO A 1 295 ? -2.502 -4.769 12.144 1.00 92.69 295 PRO A CA 1
ATOM 2280 C C . PRO A 1 295 ? -1.858 -3.381 12.212 1.00 92.69 295 PRO A C 1
ATOM 2282 O O . PRO A 1 295 ? -1.768 -2.827 13.295 1.00 92.69 295 PRO A O 1
ATOM 2285 N N . VAL A 1 296 ? -1.431 -2.827 11.076 1.00 92.81 296 VAL A N 1
ATOM 2286 C CA . VAL A 1 296 ? -0.823 -1.489 11.005 1.00 92.81 296 VAL A CA 1
ATOM 2287 C C . VAL A 1 296 ? -1.911 -0.430 10.830 1.00 92.81 296 VAL A C 1
ATOM 2289 O O . VAL A 1 296 ? -1.937 0.565 11.529 1.00 92.81 296 VAL A O 1
ATOM 2292 N N . ALA A 1 297 ? -2.874 -0.673 9.943 1.00 94.75 297 ALA A N 1
ATOM 2293 C CA . ALA A 1 297 ? -3.920 0.286 9.607 1.00 94.75 297 ALA A CA 1
ATOM 2294 C C . ALA A 1 297 ? -4.901 0.571 10.755 1.00 94.75 297 ALA A C 1
ATOM 2296 O O . ALA A 1 297 ? -5.494 1.643 10.775 1.00 94.75 297 ALA A O 1
ATOM 2297 N N . TYR A 1 298 ? -5.134 -0.404 11.642 1.00 94.50 298 TYR A N 1
ATOM 2298 C CA . TYR A 1 298 ? -6.174 -0.315 12.674 1.00 94.50 298 TYR A CA 1
ATOM 2299 C C . TYR A 1 298 ? -5.675 -0.459 14.115 1.00 94.50 298 TYR A C 1
ATOM 2301 O O . TYR A 1 298 ? -6.419 -0.178 15.044 1.00 94.50 298 TYR A O 1
ATOM 2309 N N . LYS A 1 299 ? -4.454 -0.963 14.336 1.00 91.31 299 LYS A N 1
ATOM 2310 C CA . LYS A 1 299 ? -3.916 -1.133 15.701 1.00 91.31 299 LYS A CA 1
ATOM 2311 C C . LYS A 1 299 ? -2.745 -0.209 16.006 1.00 91.31 299 LYS A C 1
ATOM 2313 O O . LYS A 1 299 ? -2.257 -0.229 17.134 1.00 91.31 299 LYS A O 1
ATOM 2318 N N . THR A 1 300 ? -2.262 0.549 15.025 1.00 92.19 300 THR A N 1
ATOM 2319 C CA . THR A 1 300 ? -1.161 1.496 15.199 1.00 92.19 300 THR A CA 1
ATOM 2320 C C . THR A 1 300 ? -1.477 2.809 14.486 1.00 92.19 300 THR A C 1
ATOM 2322 O O . THR A 1 300 ? -2.321 2.866 13.596 1.00 92.19 300 THR A O 1
ATOM 2325 N N . SER A 1 301 ? -0.779 3.873 14.884 1.00 93.19 301 SER A N 1
ATOM 2326 C CA . SER A 1 301 ? -0.874 5.206 14.267 1.00 93.19 301 SER A CA 1
ATOM 2327 C C . SER A 1 301 ? 0.311 5.486 13.334 1.00 93.19 301 SER A C 1
ATOM 2329 O O . SER A 1 301 ? 0.747 6.628 13.198 1.00 93.19 301 SER A O 1
ATOM 2331 N N . GLU A 1 302 ? 0.900 4.442 12.745 1.00 92.25 302 GLU A N 1
ATOM 2332 C CA . GLU A 1 302 ? 2.067 4.578 11.871 1.00 92.25 302 GLU A CA 1
ATOM 2333 C C . GLU A 1 302 ? 1.680 4.997 10.447 1.00 92.25 302 GLU A C 1
ATOM 2335 O O . GLU A 1 302 ? 0.640 4.611 9.910 1.00 92.25 302 GLU A O 1
ATOM 2340 N N . ASN A 1 303 ? 2.568 5.750 9.795 1.00 91.62 303 ASN A N 1
ATOM 2341 C CA . ASN A 1 303 ? 2.402 6.118 8.393 1.00 91.62 303 ASN A CA 1
ATOM 2342 C C . ASN A 1 303 ? 2.560 4.886 7.493 1.00 91.62 303 ASN A C 1
ATOM 2344 O O . ASN A 1 303 ? 3.527 4.134 7.611 1.00 91.62 303 ASN A O 1
ATOM 2348 N N . MET A 1 304 ? 1.648 4.713 6.536 1.00 91.56 304 MET A N 1
ATOM 2349 C CA . MET A 1 304 ? 1.610 3.536 5.668 1.00 91.56 304 MET A CA 1
ATOM 2350 C C . MET A 1 304 ? 1.453 3.922 4.191 1.00 91.56 304 MET A C 1
ATOM 2352 O O . MET A 1 304 ? 0.574 4.703 3.833 1.00 91.56 304 MET A O 1
ATOM 2356 N N . LEU A 1 305 ? 2.265 3.314 3.317 1.00 92.56 305 LEU A N 1
ATOM 2357 C CA . LEU A 1 305 ? 2.155 3.425 1.857 1.00 92.56 305 LEU A CA 1
ATOM 2358 C C . LEU A 1 305 ? 1.691 2.090 1.257 1.00 92.56 305 LEU A C 1
ATOM 2360 O O . LEU A 1 305 ? 2.401 1.088 1.335 1.00 92.56 305 LEU A O 1
ATOM 2364 N N . ILE A 1 306 ? 0.517 2.077 0.618 1.00 89.94 306 ILE A N 1
ATOM 2365 C CA . ILE A 1 306 ? -0.038 0.883 -0.038 1.00 89.94 306 ILE A CA 1
ATOM 2366 C C . ILE A 1 306 ? 0.010 1.040 -1.561 1.00 89.94 306 ILE A C 1
ATOM 2368 O O . ILE A 1 306 ? -0.800 1.753 -2.155 1.00 89.94 306 ILE A O 1
ATOM 2372 N N . CYS A 1 307 ? 0.890 0.278 -2.211 1.00 89.81 307 CYS A N 1
ATOM 2373 C CA . CYS A 1 307 ? 0.928 0.144 -3.668 1.00 89.81 307 CYS A CA 1
ATOM 2374 C C . CYS A 1 307 ? 0.214 -1.147 -4.094 1.00 89.81 307 CYS A C 1
ATOM 2376 O O . CYS A 1 307 ? 0.782 -2.235 -4.026 1.00 89.81 307 CYS A O 1
ATOM 2378 N N . ALA A 1 308 ? -1.043 -1.035 -4.528 1.00 88.62 308 ALA A N 1
ATOM 2379 C CA . ALA A 1 308 ? -1.865 -2.175 -4.943 1.00 88.62 308 ALA A CA 1
ATOM 2380 C C . ALA A 1 308 ? -2.673 -1.857 -6.217 1.00 88.62 308 ALA A C 1
ATOM 2382 O O . ALA A 1 308 ? -3.043 -0.692 -6.419 1.00 88.62 308 ALA A O 1
ATOM 2383 N N . PRO A 1 309 ? -3.000 -2.858 -7.060 1.00 89.06 309 PRO A N 1
ATOM 2384 C CA . PRO A 1 309 ? -3.728 -2.639 -8.310 1.00 89.06 309 PRO A CA 1
ATOM 2385 C C . PRO A 1 309 ? -5.145 -2.086 -8.083 1.00 89.06 309 PRO A C 1
ATOM 2387 O O . PRO A 1 309 ? -5.669 -2.047 -6.960 1.00 89.06 309 PRO A O 1
ATOM 2390 N N . THR A 1 310 ? -5.773 -1.593 -9.150 1.00 88.81 310 THR A N 1
ATOM 2391 C CA . THR A 1 310 ? -7.193 -1.215 -9.135 1.00 88.81 310 THR A CA 1
ATOM 2392 C C . THR A 1 310 ? -8.051 -2.424 -8.750 1.00 88.81 310 THR A C 1
ATOM 2394 O O . THR A 1 310 ? -7.714 -3.565 -9.049 1.00 88.81 310 THR A O 1
ATOM 2397 N N . GLY A 1 311 ? -9.108 -2.194 -7.969 1.00 87.19 311 GLY A N 1
ATOM 2398 C CA . GLY A 1 311 ? -9.963 -3.275 -7.459 1.00 87.19 311 GLY A CA 1
ATOM 2399 C C . GLY A 1 311 ? -9.381 -4.110 -6.307 1.00 87.19 311 GLY A C 1
ATOM 2400 O O . GLY A 1 311 ? -10.080 -4.962 -5.775 1.00 87.19 311 GLY A O 1
ATOM 2401 N N . ALA A 1 312 ? -8.152 -3.850 -5.839 1.00 88.00 312 ALA A N 1
ATOM 2402 C CA . ALA A 1 312 ? -7.552 -4.599 -4.723 1.00 88.00 312 ALA A CA 1
ATOM 2403 C C . ALA A 1 312 ? -8.161 -4.301 -3.333 1.00 88.00 312 ALA A C 1
ATOM 2405 O O . ALA A 1 312 ? -7.734 -4.892 -2.342 1.00 88.00 312 ALA A O 1
ATOM 2406 N N . GLY A 1 313 ? -9.119 -3.372 -3.232 1.00 90.12 313 GLY A N 1
ATOM 2407 C CA . GLY A 1 313 ? -9.770 -3.006 -1.967 1.00 90.12 313 GLY A CA 1
ATOM 2408 C C . GLY A 1 313 ? -9.027 -1.953 -1.136 1.00 90.12 313 GLY A C 1
ATOM 2409 O O . GLY A 1 313 ? -9.098 -1.989 0.090 1.00 90.12 313 GLY A O 1
ATOM 2410 N N . LYS A 1 314 ? -8.303 -1.028 -1.792 1.00 94.69 314 LYS A N 1
ATOM 2411 C CA . LYS A 1 314 ? -7.599 0.098 -1.136 1.00 94.69 314 LYS A CA 1
ATOM 2412 C C . LYS A 1 314 ? -8.542 1.009 -0.341 1.00 94.69 314 LYS A C 1
ATOM 2414 O O . LYS A 1 314 ? -8.146 1.526 0.694 1.00 94.69 314 LYS A O 1
ATOM 2419 N N . THR A 1 315 ? -9.782 1.166 -0.799 1.00 94.69 315 THR A N 1
ATOM 2420 C CA . THR A 1 315 ? -10.799 1.982 -0.125 1.00 94.69 315 THR A CA 1
ATOM 2421 C C . THR A 1 315 ? -11.098 1.466 1.281 1.00 94.69 315 THR A C 1
ATOM 2423 O O . THR A 1 315 ? -11.060 2.244 2.227 1.00 94.69 315 THR A O 1
ATOM 2426 N N . ASP A 1 316 ? -11.290 0.156 1.454 1.00 94.75 316 ASP A N 1
ATOM 2427 C CA . ASP A 1 316 ? -11.549 -0.407 2.786 1.00 94.75 316 ASP A CA 1
ATOM 2428 C C . ASP A 1 316 ? -10.299 -0.356 3.677 1.00 94.75 316 ASP A C 1
ATOM 2430 O O . ASP A 1 316 ? -10.411 -0.223 4.891 1.00 94.75 316 ASP A O 1
ATOM 2434 N N . ALA A 1 317 ? -9.096 -0.410 3.091 1.00 94.50 317 ALA A N 1
ATOM 2435 C CA . ALA A 1 317 ? -7.860 -0.202 3.846 1.00 94.50 317 ALA A CA 1
ATOM 2436 C C . ALA A 1 317 ? -7.765 1.231 4.403 1.00 94.50 317 ALA A C 1
ATOM 2438 O O . ALA A 1 317 ? -7.371 1.410 5.552 1.00 94.50 317 ALA A O 1
ATOM 2439 N N . ALA A 1 318 ? -8.184 2.239 3.633 1.00 95.25 318 ALA A N 1
ATOM 2440 C CA . ALA A 1 318 ? -8.313 3.608 4.134 1.00 95.25 318 ALA A CA 1
ATOM 2441 C C . ALA A 1 318 ? -9.438 3.724 5.178 1.00 95.25 318 ALA A C 1
ATOM 2443 O O . ALA A 1 318 ? -9.294 4.421 6.181 1.00 95.25 318 ALA A O 1
ATOM 2444 N N . MET A 1 319 ? -10.537 2.989 4.995 1.00 96.06 319 MET A N 1
ATOM 2445 C CA . MET A 1 319 ? -11.617 2.944 5.978 1.00 96.06 319 MET A CA 1
ATOM 2446 C C . MET A 1 319 ? -11.126 2.427 7.333 1.00 96.06 319 MET A C 1
ATOM 2448 O O . MET A 1 319 ? -11.467 3.021 8.346 1.00 96.06 319 MET A O 1
ATOM 2452 N N . LEU A 1 320 ? -10.255 1.413 7.365 1.00 95.62 320 LEU A N 1
ATOM 2453 C CA . LEU A 1 320 ? -9.612 0.963 8.606 1.00 95.62 320 LEU A CA 1
ATOM 2454 C C . LEU A 1 320 ? -8.844 2.098 9.300 1.00 95.62 320 LEU A C 1
ATOM 2456 O O . LEU A 1 320 ? -9.043 2.310 10.489 1.00 95.62 320 LEU A O 1
ATOM 2460 N N . THR A 1 321 ? -8.051 2.885 8.568 1.00 96.00 321 THR A N 1
ATOM 2461 C CA . THR A 1 321 ? -7.321 4.019 9.171 1.00 96.00 321 THR A CA 1
ATOM 2462 C C . THR A 1 321 ? -8.248 5.118 9.698 1.00 96.00 321 THR A C 1
ATOM 2464 O O . THR A 1 321 ? -7.967 5.729 10.725 1.00 96.00 321 THR A O 1
ATOM 2467 N N . ILE A 1 322 ? -9.389 5.342 9.037 1.00 95.75 322 ILE A N 1
ATOM 2468 C CA . ILE A 1 322 ? -10.404 6.294 9.505 1.00 95.75 322 ILE A CA 1
ATOM 2469 C C . ILE A 1 322 ? -11.057 5.778 10.789 1.00 95.75 322 ILE A C 1
ATOM 2471 O O . ILE A 1 322 ? -11.220 6.535 11.741 1.00 95.75 322 ILE A O 1
ATOM 2475 N N . LEU A 1 323 ? -11.411 4.491 10.836 1.00 94.31 323 LEU A N 1
ATOM 2476 C CA . LEU A 1 323 ? -11.998 3.883 12.028 1.00 94.31 323 LEU A CA 1
ATOM 2477 C C . LEU A 1 323 ? -11.029 3.896 13.210 1.00 94.31 323 LEU A C 1
ATOM 2479 O O . LEU A 1 323 ? -11.482 4.100 14.329 1.00 94.31 323 LEU A O 1
ATOM 2483 N N . HIS A 1 324 ? -9.726 3.728 12.968 1.00 94.44 324 HIS A N 1
ATOM 2484 C CA . HIS A 1 324 ? -8.696 3.886 13.999 1.00 94.44 324 HIS A CA 1
ATOM 2485 C C . HIS A 1 324 ? -8.737 5.293 14.603 1.00 94.44 324 HIS A C 1
ATOM 2487 O O . HIS A 1 324 ? -8.921 5.448 15.805 1.00 94.44 324 HIS A O 1
ATOM 2493 N N . ALA A 1 325 ? -8.698 6.328 13.757 1.00 93.50 325 ALA A N 1
ATOM 2494 C CA . ALA A 1 325 ? -8.773 7.717 14.210 1.00 93.50 325 ALA A CA 1
ATOM 2495 C C . ALA A 1 325 ? -10.080 8.037 14.963 1.00 93.50 325 ALA A C 1
ATOM 2497 O O . ALA A 1 325 ? -10.070 8.806 15.924 1.00 93.50 325 ALA A O 1
ATOM 2498 N N . ILE A 1 326 ? -11.206 7.445 14.551 1.00 93.12 326 ILE A N 1
ATOM 2499 C CA . ILE A 1 326 ? -12.478 7.562 15.276 1.00 93.12 326 ILE A CA 1
ATOM 2500 C C . ILE A 1 326 ? -12.395 6.842 16.628 1.00 93.12 326 ILE A C 1
ATOM 2502 O O . ILE A 1 326 ? -12.843 7.394 17.629 1.00 93.12 326 ILE A O 1
ATOM 2506 N N . GLY A 1 327 ? -11.816 5.641 16.670 1.00 90.81 327 GLY A N 1
ATOM 2507 C CA . GLY A 1 327 ? -11.694 4.824 17.877 1.00 90.81 327 GLY A CA 1
ATOM 2508 C C . GLY A 1 327 ? -10.934 5.514 19.008 1.00 90.81 327 GLY A C 1
ATOM 2509 O O . GLY A 1 327 ? -11.362 5.432 20.155 1.00 90.81 327 GLY A O 1
ATOM 2510 N N . GLU A 1 328 ? -9.895 6.279 18.671 1.00 90.44 328 GLU A N 1
ATOM 2511 C CA . GLU A 1 328 ? -9.117 7.086 19.626 1.00 90.44 328 GLU A CA 1
ATOM 2512 C C . GLU A 1 328 ? -9.939 8.214 20.286 1.00 90.44 328 GLU A C 1
ATOM 2514 O O . GLU A 1 328 ? -9.582 8.705 21.353 1.00 90.44 328 GLU A O 1
ATOM 2519 N N . ASN A 1 329 ? -11.057 8.627 19.677 1.00 91.19 329 ASN A N 1
ATOM 2520 C CA . ASN A 1 329 ? -11.893 9.746 20.132 1.00 91.19 329 ASN A CA 1
ATOM 2521 C C . ASN A 1 329 ? -13.268 9.292 20.651 1.00 91.19 329 ASN A C 1
ATOM 2523 O O . ASN A 1 329 ? -14.226 10.069 20.684 1.00 91.19 329 ASN A O 1
ATOM 2527 N N . VAL A 1 330 ? -13.400 8.021 21.027 1.00 89.62 330 VAL A N 1
ATOM 2528 C CA . VAL A 1 330 ? -14.672 7.407 21.411 1.00 89.62 330 VAL A CA 1
ATOM 2529 C C . VAL A 1 330 ? -14.565 6.712 22.770 1.00 89.62 330 VAL A C 1
ATOM 2531 O O . VAL A 1 330 ? -13.567 6.068 23.083 1.00 89.62 330 VAL A O 1
ATOM 2534 N N . SER A 1 331 ? -15.632 6.808 23.571 1.00 85.75 331 SER A N 1
ATOM 2535 C CA . SER A 1 331 ? -15.791 6.091 24.838 1.00 85.75 331 SER A CA 1
ATOM 2536 C C . SER A 1 331 ? -16.996 5.135 24.786 1.00 85.75 331 SER A C 1
ATOM 2538 O O . SER A 1 331 ? -18.085 5.558 24.376 1.00 85.75 331 SER A O 1
ATOM 2540 N N . PRO A 1 332 ? -16.845 3.864 25.213 1.00 85.62 332 PRO A N 1
ATOM 2541 C CA . PRO A 1 332 ? -15.590 3.199 25.589 1.00 85.62 332 PRO A CA 1
ATOM 2542 C C . PRO A 1 332 ? -14.686 2.937 24.373 1.00 85.62 332 PRO A C 1
ATOM 2544 O O . PRO A 1 332 ? -15.175 2.853 23.244 1.00 85.62 332 PRO A O 1
ATOM 2547 N N . HIS A 1 333 ? -13.377 2.787 24.603 1.00 83.31 333 HIS A N 1
ATOM 2548 C CA . HIS A 1 333 ? -12.431 2.568 23.511 1.00 83.31 333 HIS A CA 1
ATOM 2549 C C . HIS A 1 333 ? -12.720 1.218 22.814 1.00 83.31 333 HIS A C 1
ATOM 2551 O O . HIS A 1 333 ? -12.906 0.204 23.503 1.00 83.31 333 HIS A O 1
ATOM 2557 N N . PRO A 1 334 ? -12.743 1.142 21.466 1.00 83.62 334 PRO A N 1
ATOM 2558 C CA . PRO A 1 334 ? -13.147 -0.072 20.743 1.00 83.62 334 PRO A CA 1
ATOM 2559 C C . PRO A 1 334 ? -12.315 -1.321 21.068 1.00 83.62 334 PRO A C 1
ATOM 2561 O O . PRO A 1 334 ? -12.829 -2.439 21.016 1.00 83.62 334 PRO A O 1
ATOM 2564 N N . SER A 1 335 ? -11.044 -1.150 21.448 1.00 76.81 335 SER A N 1
ATOM 2565 C CA . SER A 1 335 ? -10.166 -2.266 21.829 1.00 76.81 335 SER A CA 1
ATOM 2566 C C . SER A 1 335 ? -10.473 -2.867 23.208 1.00 76.81 335 SER A C 1
ATOM 2568 O O . SER A 1 335 ? -10.106 -4.015 23.458 1.00 76.81 335 SER A O 1
ATOM 2570 N N . GLU A 1 336 ? -11.149 -2.132 24.096 1.00 74.06 336 GLU A N 1
ATOM 2571 C CA . GLU A 1 336 ? -11.432 -2.569 25.470 1.00 74.06 336 GLU A CA 1
ATOM 2572 C C . GLU A 1 336 ? -12.684 -3.447 25.555 1.00 74.06 336 GLU A C 1
ATOM 2574 O O . GLU A 1 336 ? -12.813 -4.268 26.464 1.00 74.06 336 GLU A O 1
ATOM 2579 N N . SER A 1 337 ? -13.614 -3.302 24.604 1.00 71.31 337 SER A N 1
ATOM 2580 C CA . SER A 1 337 ? -14.872 -4.047 24.608 1.00 71.31 337 SER A CA 1
ATOM 2581 C C . SER A 1 337 ? -15.337 -4.413 23.196 1.00 71.31 337 SER A C 1
ATOM 2583 O O . SER A 1 337 ? -15.955 -3.636 22.476 1.00 71.31 337 SER A O 1
ATOM 2585 N N . THR A 1 338 ? -15.080 -5.661 22.803 1.00 68.50 338 THR A N 1
ATOM 2586 C CA . THR A 1 338 ? -15.418 -6.203 21.473 1.00 68.50 338 THR A CA 1
ATOM 2587 C C . THR A 1 338 ? -16.919 -6.403 21.234 1.00 68.50 338 THR A C 1
ATOM 2589 O O . THR A 1 338 ? -17.340 -6.535 20.082 1.00 68.50 338 THR A O 1
ATOM 2592 N N . GLU A 1 339 ? -17.713 -6.434 22.306 1.00 68.31 339 GLU A N 1
ATOM 2593 C CA . GLU A 1 339 ? -19.173 -6.620 22.301 1.00 68.31 339 GLU A CA 1
ATOM 2594 C C . GLU A 1 339 ? -19.935 -5.284 22.302 1.00 68.31 339 GLU A C 1
ATOM 2596 O O . GLU A 1 339 ? -21.119 -5.240 21.954 1.00 68.31 339 GLU A O 1
ATOM 2601 N N . THR A 1 340 ? -19.278 -4.184 22.688 1.00 74.31 340 THR A N 1
ATOM 2602 C CA . THR A 1 340 ? -19.946 -2.888 22.795 1.00 74.31 340 THR A CA 1
ATOM 2603 C C . THR A 1 340 ? -20.221 -2.347 21.406 1.00 74.31 340 THR A C 1
ATOM 2605 O O . THR A 1 340 ? -19.346 -2.251 20.546 1.00 74.31 340 THR A O 1
ATOM 2608 N N . SER A 1 341 ? -21.485 -2.023 21.180 1.00 68.94 341 SER A N 1
ATOM 2609 C CA . SER A 1 341 ? -21.970 -1.504 19.912 1.00 68.94 341 SER A CA 1
ATOM 2610 C C . SER A 1 341 ? -22.210 0.002 19.980 1.00 68.94 341 SER A C 1
ATOM 2612 O O . SER A 1 341 ? -22.155 0.664 18.944 1.00 68.94 341 SER A O 1
ATOM 2614 N N . ASP A 1 342 ? -22.436 0.551 21.169 1.00 79.81 342 ASP A N 1
ATOM 2615 C CA . ASP A 1 342 ? -22.745 1.961 21.354 1.00 79.81 342 ASP A CA 1
ATOM 2616 C C . ASP A 1 342 ? -21.501 2.732 21.787 1.00 79.81 342 ASP A C 1
ATOM 2618 O O . ASP A 1 342 ? -20.839 2.404 22.768 1.00 79.81 342 ASP A O 1
ATOM 2622 N N . PHE A 1 343 ? -21.193 3.754 21.000 1.00 83.69 343 PHE A N 1
ATOM 2623 C CA . PHE A 1 343 ? -19.966 4.527 21.054 1.00 83.69 343 PHE A CA 1
ATOM 2624 C C . PHE A 1 343 ? -20.340 6.000 21.162 1.00 83.69 343 PHE A C 1
ATOM 2626 O O . PHE A 1 343 ? -21.138 6.492 20.360 1.00 83.69 343 PHE A O 1
ATOM 2633 N N . VAL A 1 344 ? -19.781 6.698 22.147 1.00 84.56 344 VAL A N 1
ATOM 2634 C CA . VAL A 1 344 ? -19.998 8.136 22.332 1.00 84.56 344 VAL A CA 1
ATOM 2635 C C . VAL A 1 344 ? -18.712 8.867 21.980 1.00 84.56 344 VAL A C 1
ATOM 2637 O O . VAL A 1 344 ? -17.646 8.506 22.472 1.00 84.56 344 VAL A O 1
ATOM 2640 N N . VAL A 1 345 ? -18.813 9.887 21.128 1.00 84.44 345 VAL A N 1
ATOM 2641 C CA . VAL A 1 345 ? -17.674 10.750 20.795 1.00 84.44 345 VAL A CA 1
ATOM 2642 C C . VAL A 1 345 ? -17.307 11.559 22.031 1.00 84.44 345 VAL A C 1
ATOM 2644 O O . VAL A 1 345 ? -18.159 12.233 22.614 1.00 84.44 345 VAL A O 1
ATOM 2647 N N . VAL A 1 346 ? -16.046 11.466 22.432 1.00 78.81 346 VAL A N 1
ATOM 2648 C CA . VAL A 1 346 ? -15.488 12.272 23.513 1.00 78.81 346 VAL A CA 1
ATOM 2649 C C . VAL A 1 346 ? -15.216 13.658 22.930 1.00 78.81 346 VAL A C 1
ATOM 2651 O O . VAL A 1 346 ? -14.435 13.783 21.990 1.00 78.81 346 VAL A O 1
ATOM 2654 N N . VAL A 1 347 ? -15.945 14.666 23.421 1.00 64.50 347 VAL A N 1
ATOM 2655 C CA . VAL A 1 347 ? -15.843 16.072 22.982 1.00 64.50 347 VAL A CA 1
ATOM 2656 C C . VAL A 1 347 ? -14.803 16.814 23.801 1.00 64.50 347 VAL A C 1
ATOM 2658 O O . VAL A 1 347 ? -14.819 16.637 25.042 1.00 64.50 347 VAL A O 1
#

Mean predicted aligned error: 23.38 Å

Radius of gyration: 39.4 Å; Cα contacts (8 Å, |Δi|>4): 181; chains: 1; bounding box: 92×91×77 Å

Sequence (347 aa):
MSPSTLDSAEVQWQAQLAAMKSALAELNLPPKSTNGGSRSYDIDVDFDDDDEFTSGNSGDDVWDFISDEDDDLSSSDINEDFPSLSDSAGAGSYGSQWLKTKCMEVAQRRQGLSGSDLQEQIMAILASDSGEEELQSTLVDMIGFDDIEFVIEIISHQKEITAATRSVGTRDDGIFTGKLQTRKEREAALRQRDYEHKNAVLGPALNRGEEIYPHVYKSHHAGNILDSRGKKYALPMGSERTEHERYSEYTIPAGKVGTIGAGRTLVKISEMDGLCKKTFKGYTTLNRMQSLVYPVAYKTSENMLICAPTGAGKTDAAMLTILHAIGENVSPHPSESTETSDFVVVV

pLDDT: mean 70.84, std 20.27, range [26.5, 96.25]